Protein AF-A0A354V7G1-F1 (afdb_monomer)

Radius of gyration: 24.03 Å; Cα contacts (8 Å, |Δi|>4): 171; chains: 1; bounding box: 60×37×69 Å

Sequence (198 aa):
YFDKSVNELTVAEAAYLAALPKAPAALHPVRNRDRAIERRNYVIDRLLENGWIKQADADKARKDPLTVTSRSNAAHIFAGEYFAEEVRRDIFERYGEKKLYEGGLSVRATLDPRIQVMARKTMAAGIVNYDEAQGWRGAINKLDISGDWGVKLADVKSLSDISPWRMAVVLETSDQSARIGFQPGRELGGAISKERQT

Foldseek 3Di:
DAPDDPVPDALLRVLLVVLCVVPVPCLPCFQNVVVSLVSSLVSLVVCPVVPVDDPVSSVVSSPDGSDHDPPPPPDPLPLCPVVVVVVLVVCCVVPNDCCSPPVPDDDDDDDDSVVSVVVVVVVLVVVVVVVVVVPDPDDPDDDDPPDPVLVVLLPPDDPPVNPPDFDWAFDDDDPVDTDIWTRFDADRNRHGDPDIDD

Structure (mmCIF, N/CA/C/O backbone):
data_AF-A0A354V7G1-F1
#
_entry.id   AF-A0A354V7G1-F1
#
loop_
_atom_site.group_PDB
_atom_site.id
_atom_site.type_symbol
_atom_site.label_atom_id
_atom_site.label_alt_id
_atom_site.label_comp_id
_atom_site.label_asym_id
_atom_site.label_entity_id
_atom_site.label_seq_id
_atom_site.pdbx_PDB_ins_code
_atom_site.Cartn_x
_atom_site.Cartn_y
_atom_site.Cartn_z
_atom_site.occupancy
_atom_site.B_iso_or_equiv
_atom_site.auth_seq_id
_atom_site.auth_comp_id
_atom_site.auth_asym_id
_atom_site.auth_atom_id
_atom_site.pdbx_PDB_model_num
ATOM 1 N N . TYR A 1 1 ? -7.176 -1.533 8.460 1.00 86.19 1 TYR A N 1
ATOM 2 C CA . TYR A 1 1 ? -6.260 -0.972 9.464 1.00 86.19 1 TYR A CA 1
ATOM 3 C C . TYR A 1 1 ? -5.354 -2.046 10.038 1.00 86.19 1 TYR A C 1
ATOM 5 O O . TYR A 1 1 ? -4.174 -1.966 9.751 1.00 86.19 1 TYR A O 1
ATOM 13 N N . PHE A 1 2 ? -5.869 -3.045 10.764 1.00 90.44 2 PHE A N 1
ATOM 14 C CA . PHE A 1 2 ? -5.016 -3.988 11.515 1.00 90.44 2 PHE A CA 1
ATOM 15 C C . PHE A 1 2 ? -5.051 -5.442 11.032 1.00 90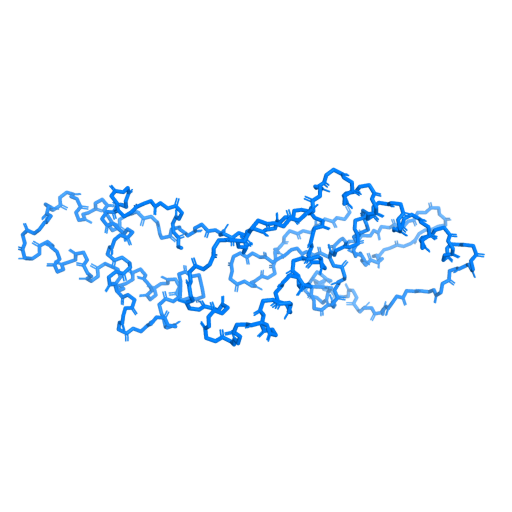.44 2 PHE A C 1
ATOM 17 O O . PHE A 1 2 ? -4.279 -6.247 11.527 1.00 90.44 2 PHE A O 1
ATOM 24 N N . ASP A 1 3 ? -5.913 -5.766 10.062 1.00 87.31 3 ASP A N 1
ATOM 25 C CA . ASP A 1 3 ? -6.093 -7.139 9.553 1.00 87.31 3 ASP A CA 1
ATOM 26 C C . ASP A 1 3 ? -6.413 -8.167 10.654 1.00 87.31 3 ASP A C 1
ATOM 28 O O . ASP A 1 3 ? -5.942 -9.296 10.654 1.00 87.31 3 ASP A O 1
ATOM 32 N N . LYS A 1 4 ? -7.216 -7.724 11.623 1.00 89.31 4 LYS A N 1
ATOM 33 C CA . LYS A 1 4 ? -7.652 -8.474 12.798 1.00 89.31 4 LYS A CA 1
ATOM 34 C C . LYS A 1 4 ? -9.165 -8.439 12.895 1.00 89.31 4 LYS A C 1
ATOM 36 O O . LYS A 1 4 ? -9.791 -7.444 12.503 1.00 89.31 4 LYS A O 1
ATOM 41 N N . SER A 1 5 ? -9.736 -9.490 13.464 1.00 89.06 5 SER A N 1
ATOM 42 C CA . SER A 1 5 ? -11.135 -9.500 13.875 1.00 89.06 5 SER A CA 1
ATOM 43 C C . SER A 1 5 ? -11.343 -8.549 15.057 1.00 89.06 5 SER A C 1
ATOM 45 O O . SER A 1 5 ? -10.412 -8.237 15.798 1.00 89.06 5 SER A O 1
ATOM 47 N N . VAL A 1 6 ? -12.573 -8.061 15.254 1.00 89.94 6 VAL A N 1
ATOM 48 C CA . VAL A 1 6 ? -12.879 -7.051 16.291 1.00 89.94 6 VAL A CA 1
ATOM 49 C C . VAL A 1 6 ? -12.490 -7.522 17.700 1.00 89.94 6 VAL A C 1
ATOM 51 O O . VAL A 1 6 ? -12.039 -6.725 18.515 1.00 89.94 6 VAL A O 1
ATOM 54 N N . ASN A 1 7 ? -12.620 -8.819 17.972 1.00 91.75 7 ASN A N 1
ATOM 55 C CA . ASN A 1 7 ? -12.263 -9.471 19.234 1.00 91.75 7 ASN A CA 1
ATOM 56 C C . ASN A 1 7 ? -10.750 -9.676 19.442 1.00 91.75 7 ASN A C 1
ATOM 58 O O . ASN A 1 7 ? -10.341 -10.044 20.538 1.00 91.75 7 ASN A O 1
ATOM 62 N N . GLU A 1 8 ? -9.927 -9.455 18.418 1.00 93.31 8 GLU A N 1
ATOM 63 C CA . GLU A 1 8 ? -8.466 -9.617 18.467 1.00 93.31 8 GLU A CA 1
ATOM 64 C C . GLU A 1 8 ? -7.736 -8.271 18.608 1.00 93.31 8 GLU A C 1
ATOM 66 O O . GLU A 1 8 ? -6.505 -8.224 18.683 1.00 93.31 8 GLU A O 1
ATOM 71 N N . LEU A 1 9 ? -8.484 -7.164 18.618 1.00 93.69 9 LEU A N 1
ATOM 72 C CA . LEU A 1 9 ? -7.928 -5.820 18.705 1.00 93.69 9 LEU A CA 1
ATOM 73 C C . LEU A 1 9 ? -7.359 -5.542 20.098 1.00 93.69 9 LEU A C 1
ATOM 75 O O . LEU A 1 9 ? -7.995 -5.810 21.119 1.00 93.69 9 LEU A O 1
ATOM 79 N N . THR A 1 10 ? -6.181 -4.920 20.144 1.00 94.88 10 THR A N 1
ATOM 80 C CA . THR A 1 10 ? -5.645 -4.369 21.394 1.00 94.88 10 THR A CA 1
ATOM 81 C C . THR A 1 10 ? -6.421 -3.118 21.814 1.00 94.88 10 THR A C 1
ATOM 83 O O . THR A 1 10 ? -7.092 -2.473 21.004 1.00 94.88 10 THR A O 1
ATOM 86 N N . VAL A 1 11 ? -6.284 -2.709 23.081 1.00 95.25 11 VAL A N 1
ATOM 87 C CA . VAL A 1 11 ? -6.858 -1.442 23.580 1.00 95.25 11 VAL A CA 1
ATOM 88 C C . VAL A 1 11 ? -6.390 -0.252 22.734 1.00 95.25 11 VAL A C 1
ATOM 90 O O . VAL A 1 11 ? -7.187 0.630 22.423 1.00 95.25 11 VAL A O 1
ATOM 93 N N . ALA A 1 12 ? -5.122 -0.237 22.311 1.00 96.06 12 ALA A N 1
ATOM 94 C CA . ALA A 1 12 ? -4.572 0.827 21.476 1.00 96.06 12 ALA A CA 1
ATOM 95 C C . ALA A 1 12 ? -5.203 0.851 20.072 1.00 96.06 12 ALA A C 1
ATOM 97 O O . ALA A 1 12 ? -5.545 1.923 19.564 1.00 96.06 12 ALA A O 1
ATOM 98 N N . GLU A 1 13 ? -5.389 -0.317 19.456 1.00 95.62 13 GLU A N 1
ATOM 99 C CA . GLU A 1 13 ? -6.013 -0.464 18.136 1.00 95.62 13 GLU A CA 1
ATOM 100 C C . GLU A 1 13 ? -7.498 -0.079 18.171 1.00 95.62 13 GLU A C 1
ATOM 102 O O . GLU A 1 13 ? -7.958 0.704 17.336 1.00 95.62 13 GLU A O 1
ATOM 107 N N . ALA A 1 14 ? -8.235 -0.561 19.175 1.00 95.50 14 ALA A N 1
ATOM 108 C CA . ALA A 1 14 ? -9.639 -0.224 19.386 1.00 95.50 14 ALA A CA 1
ATOM 109 C C . ALA A 1 14 ? -9.828 1.278 19.658 1.00 95.50 14 ALA A C 1
ATOM 111 O O . ALA A 1 14 ? -10.683 1.917 19.042 1.00 95.50 14 ALA A O 1
ATOM 112 N N . ALA A 1 15 ? -8.986 1.872 20.513 1.00 95.69 15 ALA A N 1
ATOM 113 C CA . ALA A 1 15 ? -9.011 3.305 20.804 1.00 95.69 15 ALA A CA 1
ATOM 114 C C . ALA A 1 15 ? -8.723 4.160 19.561 1.00 95.69 15 ALA A C 1
ATOM 116 O O . ALA A 1 15 ? -9.344 5.207 19.368 1.00 95.69 15 ALA A O 1
ATOM 117 N N . TYR A 1 16 ? -7.817 3.709 18.688 1.00 95.56 16 TYR A N 1
ATOM 118 C CA . TYR A 1 16 ? -7.556 4.384 17.421 1.00 95.56 16 TYR A CA 1
ATOM 119 C C . TYR A 1 16 ? -8.779 4.337 16.495 1.00 95.56 16 TYR A C 1
ATOM 121 O O . TYR A 1 16 ? -9.168 5.372 15.960 1.00 95.56 16 TYR A O 1
ATOM 129 N N . LEU A 1 17 ? -9.432 3.179 16.337 1.00 94.50 17 LEU A N 1
ATOM 130 C CA . LEU A 1 17 ? -10.649 3.079 15.518 1.00 94.50 17 LEU A CA 1
ATOM 131 C C . LEU A 1 17 ? -11.778 3.957 16.068 1.00 94.50 17 LEU A C 1
ATOM 133 O O . LEU A 1 17 ? -12.437 4.655 15.301 1.00 94.50 17 LEU A O 1
ATOM 137 N N . ALA A 1 18 ? -11.951 3.990 17.391 1.00 93.88 18 ALA A N 1
ATOM 138 C CA . ALA A 1 18 ? -12.938 4.835 18.060 1.00 93.88 18 ALA A CA 1
ATOM 139 C C . ALA A 1 18 ? -12.650 6.344 17.919 1.00 93.88 18 ALA A C 1
ATOM 141 O O . ALA A 1 18 ? -13.561 7.165 18.024 1.00 93.88 18 ALA A O 1
ATOM 142 N N . ALA A 1 19 ? -11.402 6.734 17.649 1.00 93.50 19 ALA A N 1
ATOM 143 C CA . ALA A 1 19 ? -11.033 8.122 17.391 1.00 93.50 19 ALA 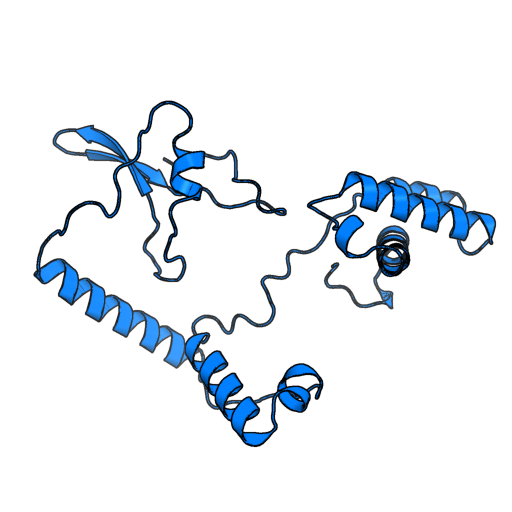A CA 1
ATOM 144 C C . ALA A 1 19 ? -11.439 8.617 15.988 1.00 93.50 19 ALA A C 1
ATOM 146 O O . ALA A 1 19 ? -11.652 9.822 15.810 1.00 93.50 19 ALA A O 1
ATOM 147 N N . LEU A 1 20 ? -11.554 7.715 15.005 1.00 92.56 20 LEU A N 1
ATOM 148 C CA . LEU A 1 20 ? -11.747 8.049 13.589 1.00 92.56 20 LEU A CA 1
ATOM 149 C C . LEU A 1 20 ? -13.043 8.797 13.249 1.00 92.56 20 LEU A C 1
ATOM 151 O O . LEU A 1 20 ? -12.944 9.720 12.440 1.00 92.56 20 LEU A O 1
ATOM 155 N N . PRO A 1 21 ? -14.225 8.491 13.829 1.00 91.75 21 PRO A N 1
ATOM 156 C CA . PRO A 1 21 ? -15.484 9.126 13.427 1.00 91.75 21 PRO A CA 1
ATOM 157 C C . PRO A 1 21 ? -15.464 10.656 13.486 1.00 91.75 21 PRO A C 1
ATOM 159 O O . PRO A 1 21 ? -16.117 11.309 12.679 1.00 91.75 21 PRO A O 1
ATOM 162 N N . LYS A 1 22 ? -14.679 11.245 14.401 1.00 85.44 22 LYS A N 1
ATOM 163 C CA . LYS A 1 22 ? -14.577 12.705 14.537 1.00 85.44 22 LYS A CA 1
ATOM 164 C C . LYS A 1 22 ? -13.886 13.364 13.338 1.00 85.44 22 LYS A C 1
ATOM 166 O O . LYS A 1 22 ? -14.239 14.482 12.983 1.00 85.44 22 LYS A O 1
ATOM 171 N N . ALA A 1 23 ? -12.859 12.727 12.773 1.00 85.31 23 ALA A N 1
ATOM 172 C CA . ALA A 1 23 ? -12.056 13.309 11.697 1.00 85.31 23 ALA A CA 1
ATOM 173 C C . ALA A 1 23 ? -11.205 12.237 10.980 1.00 85.31 23 ALA A C 1
ATOM 175 O O . ALA A 1 23 ? -9.982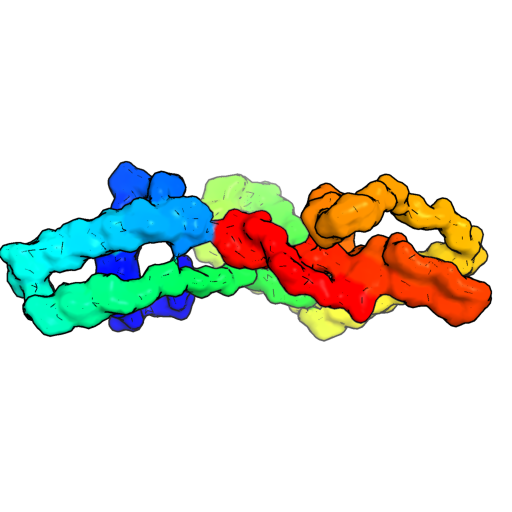 12.201 11.156 1.00 85.31 23 ALA A O 1
ATOM 176 N N . PRO A 1 24 ? -11.806 11.367 10.150 1.00 84.19 24 PRO A N 1
ATOM 177 C CA . PRO A 1 24 ? -11.112 10.195 9.611 1.00 84.19 24 PRO A CA 1
ATOM 178 C C . PRO A 1 24 ? -9.926 10.568 8.706 1.00 84.19 24 PRO A C 1
ATOM 180 O O . PRO A 1 24 ? -8.863 9.956 8.792 1.00 84.19 24 PRO A O 1
ATOM 183 N N . ALA A 1 25 ? -10.061 11.622 7.892 1.00 82.06 25 ALA A N 1
ATOM 184 C CA . ALA A 1 25 ? -8.978 12.110 7.034 1.00 82.06 25 ALA A CA 1
ATOM 185 C C . ALA A 1 25 ? -7.831 12.764 7.834 1.00 82.06 25 ALA A C 1
ATOM 187 O O . ALA A 1 25 ? -6.655 12.554 7.531 1.00 82.06 25 ALA A O 1
ATOM 188 N N . ALA A 1 26 ? -8.154 13.521 8.889 1.00 87.69 26 ALA A N 1
ATOM 189 C CA . ALA A 1 26 ? -7.156 14.208 9.713 1.00 87.69 26 ALA A CA 1
ATOM 190 C C . ALA A 1 26 ? -6.360 13.251 10.617 1.00 87.69 26 ALA A C 1
ATOM 192 O O . ALA A 1 26 ? -5.262 13.595 11.040 1.00 87.69 26 ALA A O 1
ATOM 193 N N . LEU A 1 27 ? -6.885 12.049 10.875 1.00 89.31 27 LEU A N 1
ATOM 194 C CA . LEU A 1 27 ? -6.286 11.022 11.735 1.00 89.31 27 LEU A CA 1
ATOM 195 C C . LEU A 1 27 ? -5.707 9.846 10.933 1.00 89.31 27 LEU A C 1
ATOM 197 O O . LEU A 1 27 ? -5.627 8.715 11.422 1.00 89.31 27 LEU A O 1
ATOM 201 N N . HIS A 1 28 ? -5.308 10.095 9.682 1.00 88.31 28 HIS A N 1
ATOM 202 C CA . HIS A 1 28 ? -4.685 9.077 8.844 1.00 88.31 28 HIS A CA 1
ATOM 203 C C . HIS A 1 28 ? -3.436 8.498 9.541 1.00 88.31 28 HIS A C 1
ATOM 205 O O . HIS A 1 28 ? -2.517 9.258 9.847 1.00 88.31 28 HIS A O 1
ATOM 211 N N . PRO A 1 29 ? -3.318 7.168 9.709 1.00 88.25 29 PRO A N 1
ATOM 212 C CA . PRO A 1 29 ? -2.348 6.536 10.627 1.00 88.25 29 PRO A CA 1
ATOM 213 C C . PRO A 1 29 ? -0.886 6.610 10.161 1.00 88.25 29 PRO A C 1
ATOM 215 O O . PRO A 1 29 ? 0.031 6.146 10.836 1.00 88.25 29 PRO A O 1
ATOM 218 N N . VAL A 1 30 ? -0.686 7.179 8.977 1.00 86.31 30 VAL A N 1
ATOM 219 C CA . VAL A 1 30 ? 0.591 7.239 8.278 1.00 86.31 30 VAL A CA 1
ATOM 220 C C . VAL A 1 30 ? 0.914 8.691 7.950 1.00 86.31 30 VAL A C 1
ATOM 222 O O . VAL A 1 30 ? 1.832 9.253 8.525 1.00 86.31 30 VAL A O 1
ATOM 225 N N . ARG A 1 31 ? 0.079 9.339 7.125 1.00 84.94 31 ARG A N 1
ATOM 226 C CA . ARG A 1 31 ? 0.209 10.762 6.776 1.00 84.94 31 ARG A CA 1
ATOM 227 C C . ARG A 1 31 ? 0.151 11.714 7.981 1.00 84.94 31 ARG A C 1
ATOM 229 O O . ARG A 1 31 ? 0.884 12.688 7.995 1.00 84.94 31 ARG A O 1
ATOM 236 N N . ASN A 1 32 ? -0.689 11.429 8.981 1.00 89.62 32 ASN A N 1
ATOM 237 C CA . ASN A 1 32 ? -0.913 12.281 10.158 1.00 89.62 32 ASN A CA 1
ATOM 238 C C . ASN A 1 32 ? -0.703 11.488 11.462 1.00 89.62 32 ASN A C 1
ATOM 240 O O . ASN A 1 32 ? -1.533 11.537 12.374 1.00 89.62 32 ASN A O 1
ATOM 244 N N . ARG A 1 33 ? 0.383 10.706 11.525 1.00 90.81 33 ARG A N 1
ATOM 245 C CA . ARG A 1 33 ? 0.645 9.731 12.595 1.00 90.81 33 ARG A CA 1
ATOM 246 C C . ARG A 1 33 ? 0.606 10.337 14.000 1.00 90.81 33 ARG A C 1
ATOM 248 O O . ARG A 1 33 ? -0.047 9.770 14.870 1.00 90.81 33 ARG A O 1
ATOM 255 N N . ASP A 1 34 ? 1.239 11.485 14.214 1.00 92.62 34 ASP A N 1
ATOM 256 C CA . ASP A 1 34 ? 1.323 12.086 15.553 1.00 92.62 34 ASP A CA 1
ATOM 257 C C . ASP A 1 34 ? -0.054 12.514 16.066 1.00 92.62 34 ASP A C 1
ATOM 259 O O . ASP A 1 34 ? -0.442 12.166 17.180 1.00 92.62 34 ASP A O 1
ATOM 263 N N . ARG A 1 35 ? -0.861 13.149 15.204 1.00 93.12 35 ARG A N 1
ATOM 264 C CA . ARG A 1 35 ? -2.257 13.508 15.515 1.00 93.12 35 ARG A CA 1
ATOM 265 C C . ARG A 1 35 ? -3.118 12.274 15.779 1.00 93.12 35 ARG A C 1
ATOM 267 O O . ARG A 1 35 ? -3.993 12.295 16.643 1.00 93.12 35 ARG A O 1
ATOM 274 N N . ALA A 1 36 ? -2.887 11.193 15.035 1.00 94.50 36 ALA A N 1
ATOM 275 C CA . ALA A 1 36 ? -3.557 9.917 15.254 1.00 94.50 36 ALA A CA 1
ATOM 276 C C . ALA A 1 36 ? -3.207 9.309 16.625 1.00 94.50 36 ALA A C 1
ATOM 278 O O . ALA A 1 36 ? -4.107 8.843 17.325 1.00 94.50 36 ALA A O 1
ATOM 279 N N . ILE A 1 37 ? -1.933 9.352 17.030 1.00 95.56 37 ILE A N 1
ATOM 280 C CA . ILE A 1 37 ? -1.462 8.870 18.338 1.00 95.56 37 ILE A CA 1
ATOM 281 C C . ILE A 1 37 ? -2.029 9.726 19.471 1.00 95.56 37 ILE A C 1
ATOM 283 O O . ILE A 1 37 ? -2.557 9.179 20.437 1.00 95.56 37 ILE A O 1
ATOM 287 N N . GLU A 1 38 ? -1.976 11.051 19.341 1.00 95.31 38 GLU A N 1
ATOM 288 C CA . GLU A 1 38 ? -2.544 11.986 20.314 1.00 95.31 38 GLU A CA 1
ATOM 289 C C . GLU A 1 38 ? -4.032 11.693 20.538 1.00 95.31 38 GLU A C 1
ATOM 291 O O . GLU A 1 38 ? -4.488 11.505 21.668 1.00 95.31 38 GLU A O 1
ATOM 296 N N . ARG A 1 39 ? -4.797 11.555 19.447 1.00 96.06 39 ARG A N 1
ATOM 297 C CA . ARG A 1 39 ? -6.232 11.295 19.541 1.00 96.06 39 ARG A CA 1
ATOM 298 C C . ARG A 1 39 ? -6.549 9.905 20.092 1.00 96.06 39 ARG A C 1
ATOM 300 O O . ARG A 1 39 ? -7.496 9.777 20.864 1.00 96.06 39 ARG A O 1
ATOM 307 N N . ARG A 1 40 ? -5.774 8.881 19.725 1.00 96.44 40 ARG A N 1
ATOM 308 C CA . ARG A 1 40 ? -5.875 7.539 20.316 1.00 96.44 40 ARG A CA 1
ATOM 309 C C . ARG A 1 40 ? -5.645 7.59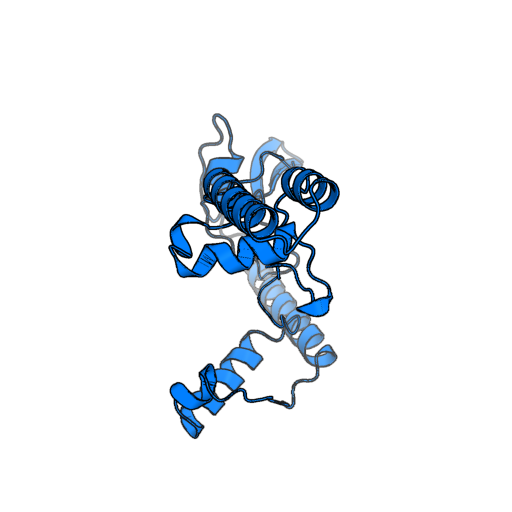9 21.825 1.00 96.44 40 ARG A C 1
ATOM 311 O O . ARG A 1 40 ? -6.428 7.027 22.575 1.00 96.44 40 ARG A O 1
ATOM 318 N N . ASN A 1 41 ? -4.606 8.306 22.269 1.00 97.06 41 ASN A N 1
ATOM 319 C CA . ASN A 1 41 ? -4.273 8.424 23.687 1.00 97.06 41 ASN A CA 1
ATOM 320 C C . ASN A 1 41 ? -5.381 9.145 24.463 1.00 97.06 41 ASN A C 1
ATOM 322 O O . ASN A 1 41 ? -5.768 8.656 25.515 1.00 97.06 41 ASN A O 1
ATOM 326 N N . TYR A 1 42 ? -5.989 10.186 23.888 1.00 96.44 42 TYR A N 1
ATOM 327 C CA . TYR A 1 42 ? -7.181 10.813 24.467 1.00 96.44 42 TYR A CA 1
ATOM 328 C C . TYR A 1 42 ? -8.337 9.816 24.672 1.00 96.44 42 TYR A C 1
ATOM 330 O O . TYR A 1 42 ? -9.031 9.861 25.682 1.00 96.44 42 TYR A O 1
ATOM 338 N N . VAL A 1 43 ? -8.576 8.900 23.727 1.00 96.69 43 VAL A N 1
ATOM 339 C CA . VAL A 1 43 ? -9.608 7.861 23.903 1.00 96.69 43 VAL A CA 1
ATOM 340 C C . VAL A 1 43 ? -9.221 6.888 25.023 1.00 96.69 43 VAL A C 1
ATOM 342 O O . VAL A 1 43 ? -10.081 6.519 25.818 1.00 96.69 43 VAL A O 1
ATOM 345 N N . ILE A 1 44 ? -7.942 6.520 25.131 1.00 97.81 44 ILE A N 1
ATOM 346 C CA . ILE A 1 44 ? -7.424 5.687 26.229 1.00 97.81 44 ILE A CA 1
ATOM 347 C C . ILE A 1 44 ? -7.634 6.380 27.586 1.00 97.81 44 ILE A C 1
ATOM 349 O O . ILE A 1 44 ? -8.099 5.728 28.519 1.00 97.81 44 ILE A O 1
ATOM 353 N N . ASP A 1 45 ? -7.373 7.689 27.685 1.00 97.50 45 ASP A N 1
ATOM 354 C CA . ASP A 1 45 ? -7.660 8.490 28.887 1.00 97.50 45 ASP A CA 1
ATOM 355 C C . ASP A 1 45 ? -9.129 8.378 29.290 1.00 97.50 45 ASP A C 1
ATOM 357 O O . ASP A 1 45 ? -9.446 8.050 30.430 1.00 97.50 45 ASP A O 1
ATOM 361 N N . ARG A 1 46 ? -10.042 8.552 28.330 1.00 97.56 46 ARG A N 1
ATOM 362 C CA . ARG A 1 46 ? -11.481 8.439 28.591 1.00 97.56 46 ARG A CA 1
ATOM 363 C C . ARG A 1 46 ? -11.900 7.029 29.000 1.00 97.56 46 ARG A C 1
ATOM 365 O O . ARG A 1 46 ? -12.812 6.896 29.810 1.00 97.56 46 ARG A O 1
ATOM 372 N N . LEU A 1 47 ? -11.283 5.980 28.460 1.00 97.00 47 LEU A N 1
ATOM 373 C CA . LEU A 1 47 ? -11.574 4.607 28.886 1.00 97.00 47 LEU A CA 1
ATOM 374 C C . LEU A 1 47 ? -11.155 4.376 30.340 1.00 97.00 47 LEU A C 1
ATOM 376 O O . LEU A 1 47 ? -11.907 3.764 31.095 1.00 97.00 47 LEU A O 1
ATOM 380 N N . LEU A 1 48 ? -9.990 4.893 30.730 1.00 97.75 48 LEU A N 1
ATOM 381 C CA . LEU A 1 48 ? -9.474 4.798 32.091 1.00 97.75 48 LEU A CA 1
ATOM 382 C C . LEU A 1 48 ? -10.331 5.600 33.082 1.00 97.75 48 LEU A C 1
ATOM 384 O O . LEU A 1 48 ? -10.759 5.051 34.092 1.00 97.75 48 LEU A O 1
ATOM 388 N N . GLU A 1 49 ? -10.630 6.867 32.776 1.00 97.12 49 GLU A N 1
ATOM 389 C CA . GLU A 1 49 ? -11.445 7.755 33.624 1.00 97.12 49 GLU A CA 1
ATOM 390 C C . GLU A 1 49 ? -12.843 7.187 33.898 1.00 97.12 49 GLU A C 1
ATOM 392 O O . GLU A 1 49 ? -13.378 7.343 34.992 1.00 97.12 49 GLU A O 1
ATOM 397 N N . ASN A 1 50 ? -13.432 6.510 32.909 1.00 96.62 50 ASN A N 1
ATOM 398 C CA . ASN A 1 50 ? -14.746 5.879 33.039 1.00 96.62 50 ASN A CA 1
ATOM 399 C C . ASN A 1 50 ? -14.678 4.439 33.591 1.00 96.62 50 ASN A C 1
ATOM 401 O O . ASN A 1 50 ? -15.709 3.776 33.669 1.00 96.62 50 ASN A O 1
ATOM 405 N N . GLY A 1 51 ? -13.492 3.937 33.952 1.00 95.94 51 GLY A N 1
ATOM 406 C CA . GLY A 1 51 ? -13.317 2.630 34.591 1.00 95.94 51 GLY A CA 1
ATOM 407 C C . GLY A 1 51 ? -13.421 1.410 33.666 1.00 95.94 51 GLY A C 1
ATOM 408 O O . GLY A 1 51 ? -13.566 0.294 34.159 1.00 95.94 51 GLY A O 1
ATOM 409 N N . TRP A 1 52 ? -13.333 1.582 32.343 1.00 96.38 52 TRP A N 1
ATOM 410 C CA . TRP A 1 52 ? -13.394 0.470 31.378 1.00 96.38 52 TRP A CA 1
ATOM 411 C C . TRP A 1 52 ? -12.092 -0.330 31.281 1.00 96.38 52 TRP A C 1
ATOM 413 O O . TRP A 1 52 ? -12.108 -1.483 30.855 1.00 96.38 52 TRP A O 1
ATOM 423 N N . ILE A 1 53 ? -10.964 0.278 31.653 1.00 96.94 53 ILE A N 1
ATOM 424 C CA . ILE A 1 53 ? -9.633 -0.342 31.656 1.00 96.94 53 ILE A CA 1
ATOM 425 C C . ILE A 1 53 ? -8.878 0.032 32.934 1.00 96.94 53 ILE A C 1
ATOM 427 O O . ILE A 1 53 ? -9.179 1.043 33.568 1.00 96.94 53 ILE A O 1
ATOM 431 N N . LYS A 1 54 ? -7.868 -0.762 33.306 1.00 97.00 54 LYS A N 1
ATOM 432 C CA . LYS A 1 54 ? -6.989 -0.456 34.445 1.00 97.00 54 LYS A CA 1
ATOM 433 C C . LYS A 1 54 ? -5.845 0.466 34.016 1.00 97.00 54 LYS A C 1
ATOM 435 O O . LYS A 1 54 ? -5.463 0.489 32.848 1.00 97.00 54 LYS A O 1
ATOM 440 N N . GLN A 1 55 ? -5.227 1.153 34.981 1.00 96.69 55 GLN A N 1
ATOM 441 C CA . GLN A 1 55 ? -4.061 2.018 34.738 1.00 96.69 55 GLN A CA 1
ATOM 442 C C . GLN A 1 55 ? -2.944 1.291 33.972 1.00 96.69 55 GLN A C 1
ATOM 444 O O . GLN A 1 55 ? -2.425 1.812 32.990 1.00 96.69 55 GLN A O 1
ATOM 449 N N . ALA A 1 56 ? -2.630 0.053 34.367 1.00 96.94 56 ALA A N 1
ATOM 450 C CA . ALA A 1 56 ? -1.598 -0.750 33.714 1.00 96.94 56 ALA A CA 1
ATOM 451 C C . ALA A 1 56 ? -1.898 -1.009 32.223 1.00 96.94 56 ALA A C 1
ATOM 453 O O . ALA A 1 56 ? -0.988 -0.972 31.393 1.00 96.94 56 ALA A O 1
ATOM 454 N N . ASP A 1 57 ? -3.169 -1.224 31.872 1.00 95.56 57 ASP A N 1
ATOM 455 C CA . ASP A 1 57 ? -3.594 -1.435 30.486 1.00 95.56 57 ASP A CA 1
ATOM 456 C C . ASP A 1 57 ? -3.519 -0.134 29.683 1.00 95.56 57 ASP A C 1
ATOM 458 O O . ASP A 1 57 ? -3.069 -0.144 28.537 1.00 95.56 57 ASP A O 1
ATOM 462 N N . ALA A 1 58 ? -3.894 0.995 30.294 1.00 97.00 58 ALA A N 1
ATOM 463 C CA . ALA A 1 58 ? -3.772 2.316 29.686 1.00 97.00 58 ALA A CA 1
ATOM 464 C C . ALA A 1 58 ? -2.305 2.663 29.384 1.00 97.00 58 ALA A C 1
ATOM 466 O O . ALA A 1 58 ? -1.979 3.084 28.272 1.00 97.00 58 ALA A O 1
ATOM 467 N N . ASP A 1 59 ? -1.401 2.430 30.336 1.00 96.69 59 ASP A N 1
ATOM 468 C CA . ASP A 1 59 ? 0.029 2.709 30.178 1.00 96.69 59 ASP A CA 1
ATOM 469 C C . ASP A 1 59 ? 0.664 1.820 29.107 1.00 96.69 59 ASP A C 1
ATOM 471 O O . ASP A 1 59 ? 1.461 2.290 28.288 1.00 96.69 59 ASP A O 1
ATOM 475 N N . LYS A 1 60 ? 0.275 0.540 29.069 1.00 96.81 60 LYS A N 1
ATOM 476 C CA . LYS A 1 60 ? 0.678 -0.389 28.011 1.00 96.81 60 LYS A CA 1
ATOM 477 C C . LYS A 1 60 ? 0.172 0.083 26.645 1.00 96.81 60 LYS A C 1
ATOM 479 O O . LYS A 1 60 ? 0.954 0.143 25.700 1.00 96.81 60 LYS A O 1
ATOM 484 N N . ALA A 1 61 ? -1.100 0.466 26.545 1.00 95.94 61 ALA A N 1
ATOM 485 C CA . ALA A 1 61 ? -1.720 0.897 25.294 1.00 95.94 61 ALA A CA 1
ATOM 486 C C . ALA A 1 61 ? -1.124 2.205 24.741 1.00 95.94 61 ALA A C 1
ATOM 488 O O . ALA A 1 61 ? -0.996 2.357 23.528 1.00 95.94 61 ALA A O 1
ATOM 489 N N . ARG A 1 62 ? -0.706 3.146 25.600 1.00 95.06 62 ARG A N 1
ATOM 490 C CA . ARG A 1 62 ? -0.016 4.374 25.154 1.00 95.06 62 ARG A CA 1
ATOM 491 C C . ARG A 1 62 ? 1.343 4.083 24.526 1.00 95.06 62 ARG A C 1
ATOM 493 O O . ARG A 1 62 ? 1.709 4.744 23.554 1.00 95.06 62 ARG A O 1
ATOM 500 N N . LYS A 1 63 ? 2.079 3.120 25.090 1.00 95.56 63 LYS A N 1
ATOM 501 C CA . LYS A 1 63 ? 3.415 2.713 24.624 1.00 95.56 63 LYS A CA 1
ATOM 502 C C . LYS A 1 63 ? 3.373 1.864 23.354 1.00 95.56 63 LYS A C 1
ATOM 504 O O . LYS A 1 63 ? 4.382 1.779 22.662 1.00 95.56 63 LYS A O 1
ATOM 509 N N . ASP A 1 64 ? 2.230 1.258 23.049 1.00 93.25 64 ASP A N 1
ATOM 510 C CA . ASP A 1 64 ? 2.036 0.467 21.836 1.00 93.25 64 ASP A CA 1
ATOM 511 C C . ASP A 1 64 ? 2.193 1.361 20.584 1.00 93.25 64 ASP A C 1
ATOM 513 O O . ASP A 1 64 ? 1.506 2.388 20.475 1.00 93.25 64 ASP A O 1
ATOM 517 N N . PRO A 1 65 ? 3.105 1.060 19.643 1.00 91.56 65 PRO A N 1
ATOM 518 C CA . PRO A 1 65 ? 3.231 1.834 18.413 1.00 91.56 65 PRO A CA 1
ATOM 519 C C . PRO A 1 65 ? 1.982 1.697 17.531 1.00 91.56 65 PRO A C 1
ATOM 521 O O . PRO A 1 65 ? 1.420 0.620 17.367 1.00 91.56 65 PRO A O 1
ATOM 524 N N . LEU A 1 66 ? 1.558 2.790 16.886 1.00 90.25 66 LEU A N 1
ATOM 525 C CA . LEU A 1 66 ? 0.443 2.752 15.931 1.00 90.25 66 LEU A CA 1
ATOM 526 C C . LEU A 1 66 ? 0.881 2.113 14.604 1.00 90.25 66 LEU A C 1
ATOM 528 O O . LEU A 1 66 ? 1.175 2.811 13.639 1.00 90.25 66 LEU A O 1
ATOM 532 N N . THR A 1 67 ? 0.977 0.795 14.529 1.00 87.00 67 THR A N 1
ATOM 533 C CA . THR A 1 67 ? 1.334 0.103 13.283 1.00 87.00 67 THR A CA 1
ATOM 534 C C . THR A 1 67 ? 0.070 -0.303 12.544 1.00 87.00 67 THR A C 1
ATOM 536 O O . THR A 1 67 ? -0.825 -0.907 13.124 1.00 87.00 67 THR A O 1
ATOM 539 N N . VAL A 1 68 ? -0.025 0.045 11.261 1.00 86.38 68 VAL A N 1
ATOM 540 C CA . VAL A 1 68 ? -1.134 -0.392 10.409 1.00 86.38 68 VAL A CA 1
ATOM 541 C C . VAL A 1 68 ? -0.638 -1.384 9.381 1.00 86.38 68 VAL A C 1
ATOM 543 O O . VAL A 1 68 ? 0.427 -1.209 8.791 1.00 86.38 68 VAL A O 1
ATOM 546 N N . THR A 1 69 ? -1.440 -2.410 9.148 1.00 80.81 69 THR A N 1
ATOM 547 C CA . THR A 1 69 ? -1.188 -3.383 8.099 1.00 80.81 69 THR A CA 1
ATOM 548 C C . THR A 1 69 ? -1.408 -2.699 6.760 1.00 80.81 69 THR A C 1
ATOM 550 O O . THR A 1 69 ? -2.491 -2.167 6.483 1.00 80.81 69 THR A O 1
ATOM 553 N N . SER A 1 70 ? -0.383 -2.740 5.910 1.00 65.19 70 SER A N 1
ATOM 554 C CA . SER A 1 70 ? -0.575 -2.525 4.484 1.00 65.19 70 SER A CA 1
ATOM 555 C C . SER A 1 70 ? -1.384 -3.707 3.972 1.00 65.19 70 SER A C 1
ATOM 557 O O . SER A 1 70 ? -0.828 -4.755 3.656 1.00 65.19 70 SER A O 1
ATOM 559 N N . ARG A 1 71 ? -2.713 -3.583 3.927 1.00 56.19 71 ARG A N 1
ATOM 560 C CA . ARG A 1 71 ? -3.447 -4.455 3.018 1.00 56.19 71 ARG A CA 1
ATOM 561 C C . ARG A 1 71 ? -3.028 -3.993 1.634 1.00 56.19 71 ARG A C 1
ATOM 563 O O . ARG A 1 71 ? -3.436 -2.912 1.213 1.00 56.19 71 ARG A O 1
ATOM 570 N N . SER A 1 72 ? -2.210 -4.793 0.943 1.00 52.69 72 SER A N 1
ATOM 571 C CA . SER A 1 72 ? -2.251 -4.775 -0.518 1.00 52.69 72 SER A CA 1
ATOM 572 C C . SER A 1 72 ? -3.732 -4.842 -0.855 1.00 52.69 72 SER A C 1
ATOM 574 O O . SER A 1 72 ? -4.413 -5.733 -0.333 1.00 52.69 72 SER A O 1
ATOM 576 N N . ASN A 1 73 ? -4.251 -3.835 -1.554 1.00 46.62 73 ASN A N 1
ATOM 577 C CA . ASN A 1 73 ? -5.680 -3.725 -1.802 1.00 46.62 73 ASN A CA 1
ATOM 578 C C . ASN A 1 73 ? -6.246 -5.100 -2.182 1.00 46.62 73 ASN A C 1
ATOM 580 O O . ASN A 1 73 ? -5.630 -5.849 -2.938 1.00 46.62 73 ASN A O 1
ATOM 584 N N . ALA A 1 74 ? -7.344 -5.424 -1.504 1.00 39.81 74 ALA A N 1
ATOM 585 C CA . ALA A 1 74 ? -8.096 -6.664 -1.542 1.00 39.81 74 ALA A CA 1
ATOM 586 C C . ALA A 1 74 ? -7.928 -7.469 -2.838 1.00 39.81 74 ALA A C 1
ATOM 588 O O . ALA A 1 74 ? -8.107 -6.933 -3.924 1.00 39.81 74 ALA A O 1
ATOM 589 N N . ALA A 1 75 ? -7.658 -8.769 -2.696 1.00 42.06 75 ALA A N 1
ATOM 590 C CA . ALA A 1 75 ? -7.752 -9.735 -3.783 1.00 42.06 75 ALA A CA 1
ATOM 591 C C . ALA A 1 75 ? -7.037 -9.290 -5.072 1.00 42.06 75 ALA A C 1
ATOM 593 O O . ALA A 1 75 ? -7.644 -9.234 -6.139 1.00 42.06 75 ALA A O 1
ATOM 594 N N . HIS A 1 76 ? -5.721 -9.065 -5.012 1.00 49.09 76 HIS A N 1
ATOM 595 C CA . HIS A 1 76 ? -4.925 -9.375 -6.195 1.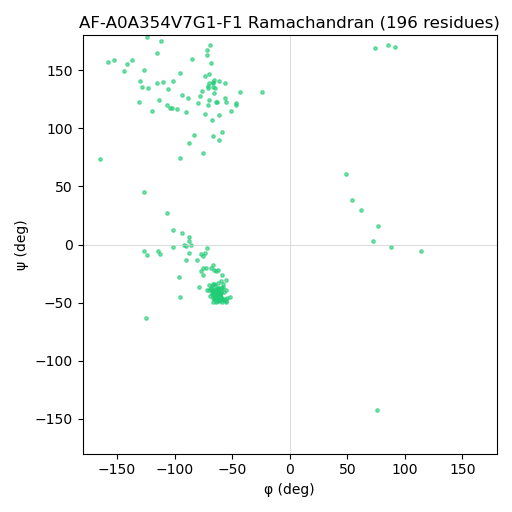00 49.09 76 HIS A CA 1
ATOM 596 C C . HIS A 1 76 ? -5.082 -10.878 -6.435 1.00 49.09 76 HIS A C 1
ATOM 598 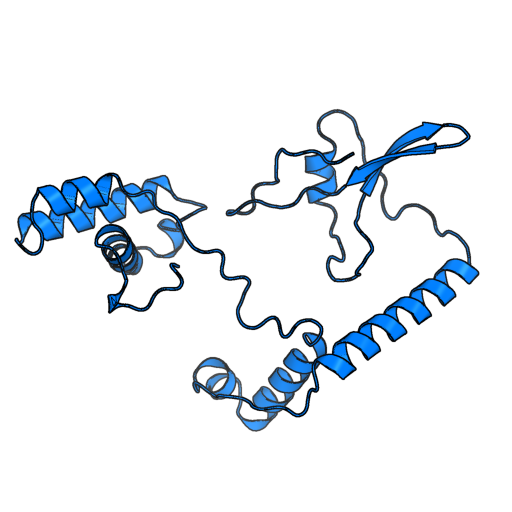O O . HIS A 1 76 ? -4.337 -11.697 -5.898 1.00 49.09 76 HIS A O 1
ATOM 604 N N . ILE A 1 77 ? -6.091 -11.254 -7.224 1.00 55.81 77 ILE A N 1
ATOM 605 C CA . ILE A 1 77 ? -6.012 -12.473 -8.011 1.00 55.81 77 ILE A CA 1
ATOM 606 C C . ILE A 1 77 ? -4.778 -12.238 -8.869 1.00 55.81 77 ILE A C 1
ATOM 608 O O . ILE A 1 77 ? -4.834 -11.491 -9.842 1.00 55.81 77 ILE A O 1
ATOM 612 N N . PHE A 1 78 ? -3.641 -12.762 -8.423 1.00 59.44 78 PHE A N 1
ATOM 613 C CA . PHE A 1 78 ? -2.372 -12.629 -9.114 1.00 59.44 78 PHE A CA 1
ATOM 614 C C . PHE A 1 78 ? -2.591 -12.939 -10.603 1.00 59.44 78 PHE A C 1
ATOM 616 O O . PHE A 1 78 ? -3.099 -14.007 -10.943 1.00 59.44 78 PHE A O 1
ATOM 623 N N . ALA A 1 79 ? -2.269 -11.971 -11.465 1.00 62.25 79 ALA A N 1
ATOM 624 C CA . ALA A 1 79 ? -2.453 -12.000 -12.919 1.00 62.25 79 ALA A CA 1
ATOM 625 C C . ALA A 1 79 ? -3.889 -11.876 -13.479 1.00 62.25 79 ALA A C 1
ATOM 627 O O . ALA A 1 79 ? -4.058 -11.936 -14.698 1.00 62.25 79 ALA A O 1
ATOM 628 N N . GLY A 1 80 ? -4.912 -11.685 -12.646 1.00 75.75 80 GLY A N 1
ATOM 629 C CA . GLY A 1 80 ? -6.323 -11.646 -13.041 1.00 75.75 80 GLY A CA 1
ATOM 630 C C . GLY A 1 80 ? -6.944 -10.253 -13.150 1.00 75.75 80 GLY A C 1
ATOM 631 O O . GLY A 1 80 ? -8.164 -10.171 -13.232 1.00 75.75 80 GLY A O 1
ATOM 632 N N . GLU A 1 81 ? -6.164 -9.168 -13.131 1.00 82.38 81 GLU A N 1
ATOM 633 C CA . GLU A 1 81 ? -6.696 -7.801 -13.002 1.00 82.38 81 GLU A CA 1
ATOM 634 C C . GLU A 1 81 ? -7.666 -7.425 -14.134 1.00 82.38 81 GLU A C 1
ATOM 636 O O . GLU A 1 81 ? -8.756 -6.922 -13.871 1.00 82.38 81 GLU A O 1
ATOM 641 N N . TYR A 1 82 ? -7.312 -7.736 -15.385 1.00 86.94 82 TYR A N 1
ATOM 642 C CA . TYR A 1 82 ? -8.185 -7.498 -16.541 1.00 86.94 82 TYR A CA 1
ATOM 643 C C . TYR A 1 82 ? -9.477 -8.312 -16.468 1.00 86.94 82 TYR A C 1
ATOM 645 O O . TYR A 1 82 ? -10.556 -7.796 -16.734 1.00 86.94 82 TYR A O 1
ATOM 653 N N . PHE A 1 83 ? -9.378 -9.579 -16.065 1.00 90.00 83 PHE A N 1
ATOM 654 C CA . PHE A 1 83 ? -10.546 -10.440 -15.922 1.00 90.00 83 PHE A CA 1
ATOM 655 C C . PHE A 1 83 ? -11.461 -9.953 -14.789 1.00 90.00 83 PHE A C 1
ATOM 657 O O . PHE A 1 83 ? -12.677 -9.938 -14.940 1.00 90.00 83 PHE A O 1
ATOM 664 N N . ALA A 1 84 ? -10.887 -9.521 -13.663 1.00 89.25 84 ALA A N 1
ATOM 665 C CA . ALA A 1 84 ? -11.639 -8.957 -12.548 1.00 89.25 84 ALA A CA 1
ATOM 666 C C . ALA A 1 84 ? -12.362 -7.659 -12.945 1.00 89.25 84 ALA A C 1
ATOM 668 O O . ALA A 1 84 ? -13.504 -7.456 -12.537 1.00 89.25 84 ALA A O 1
ATOM 669 N N . GLU A 1 85 ? -11.735 -6.812 -13.766 1.00 91.12 85 GLU A N 1
ATOM 670 C CA . GLU A 1 85 ? -12.376 -5.612 -14.313 1.00 91.12 85 GLU A CA 1
ATOM 671 C C . GLU A 1 85 ? -13.532 -5.957 -15.262 1.00 91.12 85 GLU A C 1
ATOM 673 O O . GLU A 1 85 ? -14.593 -5.344 -15.169 1.00 91.12 85 GLU A O 1
ATOM 678 N N . GLU A 1 86 ? -13.388 -6.975 -16.113 1.00 93.44 86 GLU A N 1
ATOM 679 C CA . GLU A 1 86 ? -14.492 -7.444 -16.963 1.00 93.44 86 GLU A CA 1
ATOM 680 C C . GLU A 1 86 ? -15.648 -8.031 -16.140 1.00 93.44 86 GLU A C 1
ATOM 682 O O . GLU A 1 86 ? -16.810 -7.715 -16.385 1.00 93.44 86 GLU A O 1
ATOM 687 N N . VAL A 1 87 ? -15.355 -8.790 -15.080 1.00 93.19 87 VAL A N 1
ATOM 688 C CA . VAL A 1 87 ? -16.381 -9.244 -14.125 1.00 93.19 87 VAL A CA 1
ATOM 689 C C . VAL A 1 87 ? -17.068 -8.056 -13.444 1.00 93.19 87 VAL A C 1
ATOM 691 O O . VAL A 1 87 ? -18.288 -8.055 -13.281 1.00 93.19 87 VAL A O 1
ATOM 694 N N . ARG A 1 88 ? -16.314 -7.018 -13.059 1.00 93.25 88 ARG A N 1
ATOM 695 C CA . ARG A 1 88 ? -16.872 -5.797 -12.461 1.00 93.25 88 ARG A CA 1
ATOM 696 C C . ARG A 1 88 ? -17.820 -5.087 -13.435 1.00 93.25 88 ARG A C 1
ATOM 698 O O . ARG A 1 88 ? -18.884 -4.640 -13.005 1.00 93.25 88 ARG A O 1
ATOM 705 N N . ARG A 1 89 ? -17.454 -4.990 -14.720 1.00 95.00 89 ARG A N 1
ATOM 706 C CA . ARG A 1 89 ? -18.287 -4.408 -15.789 1.00 95.00 89 ARG A CA 1
ATOM 707 C C . ARG A 1 89 ? -19.570 -5.207 -16.004 1.00 95.00 89 ARG A C 1
ATOM 709 O O . ARG A 1 89 ? -20.643 -4.619 -15.953 1.00 95.00 89 ARG A O 1
ATOM 716 N N . ASP A 1 90 ? -19.478 -6.529 -16.119 1.00 94.75 90 ASP A N 1
ATOM 717 C CA . ASP A 1 90 ? -20.647 -7.404 -16.292 1.00 94.75 90 ASP A CA 1
ATOM 718 C C . ASP A 1 90 ? -21.633 -7.291 -15.111 1.00 94.75 90 ASP A C 1
ATOM 720 O O . ASP A 1 90 ? -22.844 -7.169 -15.294 1.00 94.75 90 ASP A O 1
ATOM 724 N N . ILE A 1 91 ? -21.131 -7.240 -13.872 1.00 94.69 91 ILE A N 1
ATOM 725 C CA . ILE A 1 91 ? -21.978 -7.044 -12.683 1.00 94.69 91 ILE A CA 1
ATOM 726 C C . ILE A 1 91 ? -22.590 -5.641 -12.662 1.00 94.69 91 ILE A C 1
ATOM 728 O O . ILE A 1 91 ? -23.763 -5.498 -12.307 1.00 94.69 91 ILE A O 1
ATOM 732 N N . PHE A 1 92 ? -21.824 -4.613 -13.036 1.00 95.00 92 PHE A N 1
ATOM 733 C CA . PHE A 1 92 ? -22.333 -3.247 -13.152 1.00 95.00 92 PHE A CA 1
ATOM 734 C C . PHE A 1 92 ? -23.498 -3.175 -14.143 1.00 95.00 92 PHE A C 1
ATOM 736 O O . PHE A 1 92 ? -24.542 -2.620 -13.812 1.00 95.00 92 PHE A O 1
ATOM 743 N N . GLU A 1 93 ? -23.349 -3.776 -15.322 1.00 96.38 93 GLU A N 1
ATOM 744 C CA . GLU A 1 93 ? -24.385 -3.790 -16.357 1.00 96.38 93 GLU A CA 1
ATOM 745 C C . GLU A 1 93 ? -25.648 -4.531 -15.901 1.00 96.38 93 GLU A C 1
ATOM 747 O O . GLU A 1 93 ? -26.763 -4.076 -16.150 1.00 96.38 93 GLU A O 1
ATOM 752 N N . ARG A 1 94 ? -25.496 -5.645 -15.177 1.00 94.56 94 ARG A N 1
ATOM 753 C CA . ARG A 1 94 ? -26.630 -6.469 -14.724 1.00 94.56 94 ARG A CA 1
ATOM 754 C C . ARG A 1 94 ? -27.360 -5.913 -13.508 1.00 94.56 94 ARG A C 1
ATOM 756 O O . ARG A 1 94 ? -28.569 -6.105 -13.375 1.00 94.56 94 ARG A O 1
ATOM 763 N N . TYR A 1 95 ? -26.632 -5.305 -12.576 1.00 93.94 95 TYR A N 1
ATOM 764 C CA . TYR A 1 95 ? -27.150 -5.002 -11.238 1.00 93.94 95 TYR A CA 1
ATOM 765 C C . TYR A 1 95 ? -27.063 -3.523 -10.857 1.00 93.94 95 TYR A C 1
ATOM 767 O O . TYR A 1 95 ? -27.653 -3.124 -9.848 1.00 93.94 95 TYR A O 1
ATOM 775 N N . GLY A 1 96 ? -26.380 -2.713 -11.663 1.00 93.75 96 GLY A N 1
ATOM 776 C CA . GLY A 1 96 ? -26.135 -1.304 -11.401 1.00 93.75 96 GLY A CA 1
ATOM 777 C C . GLY A 1 96 ? -25.092 -1.065 -10.308 1.00 93.75 96 GLY A C 1
ATOM 778 O O . GLY A 1 96 ? -24.694 -1.956 -9.553 1.00 93.75 96 GLY A O 1
ATOM 779 N N . GLU A 1 97 ? -24.678 0.195 -10.201 1.00 92.69 97 GLU A N 1
ATOM 780 C CA . GLU A 1 97 ? -23.612 0.647 -9.302 1.00 92.69 97 GLU A CA 1
ATOM 781 C C . GLU A 1 97 ? -23.862 0.286 -7.834 1.00 92.69 97 GLU A C 1
ATOM 783 O O . GLU A 1 97 ? -22.991 -0.258 -7.154 1.00 92.69 97 GLU A O 1
ATOM 788 N N . LYS A 1 98 ? -25.083 0.541 -7.353 1.00 92.62 98 LYS A N 1
ATOM 789 C CA . LYS A 1 98 ? -25.423 0.351 -5.942 1.00 92.62 98 LYS A CA 1
ATOM 790 C C . LYS A 1 98 ? -25.268 -1.106 -5.510 1.00 92.62 98 LYS A C 1
ATOM 792 O O . LYS A 1 98 ? -24.667 -1.382 -4.480 1.00 92.62 98 LYS A O 1
ATOM 797 N N . LYS A 1 99 ? -25.777 -2.062 -6.295 1.00 91.19 99 LYS A N 1
ATOM 798 C CA . LYS A 1 99 ? -25.631 -3.487 -5.958 1.00 91.19 99 LYS A CA 1
ATOM 799 C C . LYS A 1 99 ? -24.194 -3.972 -6.113 1.00 91.19 99 LYS A C 1
ATOM 801 O O . LYS A 1 99 ? -23.775 -4.805 -5.317 1.00 91.19 99 LYS A O 1
ATOM 806 N N . LEU A 1 100 ? -23.452 -3.453 -7.092 1.00 90.00 100 LEU A N 1
ATOM 807 C CA . LEU A 1 100 ? -22.042 -3.791 -7.272 1.00 90.00 100 LEU A CA 1
ATOM 808 C C . LEU A 1 100 ? -21.214 -3.434 -6.026 1.00 90.00 100 LEU A C 1
ATOM 810 O O . LEU A 1 100 ? -20.456 -4.273 -5.546 1.00 90.00 100 LEU A O 1
ATOM 814 N N . TYR A 1 101 ? -21.361 -2.214 -5.501 1.00 87.94 101 TYR A N 1
ATOM 815 C CA . TYR A 1 101 ? -20.487 -1.716 -4.431 1.00 87.94 101 TYR A CA 1
ATOM 816 C C . TYR A 1 101 ? -21.052 -1.880 -3.017 1.00 87.94 101 TYR A C 1
ATOM 818 O O . TYR A 1 101 ? -20.284 -2.041 -2.072 1.00 87.94 101 TYR A O 1
ATOM 826 N N . GLU A 1 102 ? -22.375 -1.884 -2.853 1.00 91.19 102 GLU A N 1
ATOM 827 C CA . GLU A 1 102 ? -23.034 -1.939 -1.537 1.00 91.19 102 GLU A CA 1
ATOM 828 C C . GLU A 1 102 ? -23.797 -3.250 -1.306 1.00 91.19 102 GLU A C 1
ATOM 830 O O . GLU A 1 102 ? -24.268 -3.511 -0.202 1.00 91.19 102 GLU A O 1
ATOM 835 N N . GLY A 1 103 ? -23.932 -4.096 -2.332 1.00 88.12 103 GLY A N 1
ATOM 836 C CA . GLY A 1 103 ? -24.743 -5.313 -2.267 1.00 88.12 103 GLY A CA 1
ATOM 837 C C . GLY A 1 103 ? -24.102 -6.481 -1.516 1.00 88.12 103 GLY A C 1
ATOM 838 O O . GLY A 1 103 ? -24.770 -7.492 -1.317 1.00 88.12 103 GLY A O 1
ATOM 839 N N . GLY A 1 104 ? -22.825 -6.380 -1.126 1.00 89.56 104 GLY A N 1
ATOM 840 C CA . GLY A 1 104 ? -22.116 -7.452 -0.414 1.00 89.56 104 GLY A CA 1
ATOM 841 C C . GLY A 1 104 ? -21.992 -8.752 -1.219 1.00 89.56 104 GLY A C 1
ATOM 842 O O . GLY A 1 104 ? -21.983 -9.838 -0.641 1.00 89.56 104 GLY A O 1
ATOM 843 N N . LEU A 1 105 ? -21.947 -8.655 -2.552 1.00 88.31 105 LEU A N 1
ATOM 844 C CA . LEU A 1 105 ? -21.938 -9.811 -3.447 1.00 88.31 105 LEU A CA 1
ATOM 845 C C . LEU A 1 105 ? -20.647 -10.629 -3.295 1.00 88.31 105 LEU A C 1
ATOM 847 O O . LEU A 1 105 ? -19.544 -10.084 -3.293 1.00 88.31 105 LEU A O 1
ATOM 851 N N . SER A 1 106 ? -20.785 -11.955 -3.243 1.00 89.81 106 SER A N 1
ATOM 852 C CA . SER A 1 106 ? -19.668 -12.889 -3.402 1.00 89.81 106 SER A CA 1
ATOM 853 C C . SER A 1 106 ? -19.709 -13.470 -4.811 1.00 89.81 106 SER A C 1
ATOM 855 O O . SER A 1 106 ? -20.682 -14.121 -5.192 1.00 89.81 106 SER A O 1
ATOM 857 N N . VAL A 1 107 ? -18.666 -13.207 -5.598 1.00 88.38 107 VAL A N 1
ATOM 858 C CA . VAL A 1 107 ? -18.624 -13.558 -7.020 1.00 88.38 107 VAL A CA 1
ATOM 859 C C . VAL A 1 107 ? -17.685 -14.736 -7.229 1.00 88.38 107 VAL A C 1
ATOM 861 O O . VAL A 1 107 ? -16.490 -14.650 -6.951 1.00 88.38 107 VAL A O 1
ATOM 864 N N . ARG A 1 108 ? -18.221 -15.836 -7.761 1.00 90.25 108 ARG A N 1
ATOM 865 C CA . ARG A 1 108 ? -17.429 -16.963 -8.257 1.00 90.25 108 ARG A CA 1
ATOM 866 C C . ARG A 1 108 ? -17.418 -16.914 -9.778 1.00 90.25 108 ARG A C 1
ATOM 868 O O . ARG A 1 108 ? -18.468 -17.032 -10.399 1.00 90.25 108 ARG A O 1
ATOM 875 N N . ALA A 1 109 ? -16.235 -16.748 -10.355 1.00 89.56 109 ALA A N 1
ATOM 876 C CA . ALA A 1 109 ? -16.046 -16.650 -11.796 1.00 89.56 109 ALA A CA 1
ATOM 877 C C . ALA A 1 109 ? -15.299 -17.869 -12.361 1.00 89.56 109 ALA A C 1
ATOM 879 O O . ALA A 1 109 ? -14.853 -18.741 -11.617 1.00 89.56 109 ALA A O 1
ATOM 880 N N . THR A 1 110 ? -15.175 -17.922 -13.685 1.00 92.25 110 THR A N 1
ATOM 881 C CA . THR A 1 110 ? -14.613 -19.055 -14.440 1.00 92.25 110 THR A CA 1
ATOM 882 C C . THR A 1 110 ? -13.088 -19.035 -14.581 1.00 92.25 110 THR A C 1
ATOM 884 O O . THR A 1 110 ? -12.525 -19.933 -15.201 1.00 92.25 110 THR A O 1
ATOM 887 N N . LEU A 1 111 ? -12.408 -18.024 -14.035 1.00 89.62 111 LEU A N 1
ATOM 888 C CA . LEU A 1 111 ? -10.961 -17.867 -14.166 1.00 89.62 111 LEU A CA 1
ATOM 889 C C . LEU A 1 111 ? -10.202 -19.017 -13.486 1.00 89.62 111 LEU A C 1
ATOM 891 O O . LEU A 1 111 ? -10.316 -19.192 -12.273 1.00 89.62 111 LEU A O 1
ATOM 895 N N . ASP A 1 112 ? -9.366 -19.739 -14.240 1.00 90.38 112 ASP A N 1
ATOM 896 C CA . ASP A 1 112 ? -8.324 -20.607 -13.672 1.00 90.38 112 ASP A CA 1
ATOM 897 C C . ASP A 1 112 ? -7.031 -19.783 -13.501 1.00 90.38 112 ASP A C 1
ATOM 899 O O . ASP A 1 112 ? -6.421 -19.385 -14.503 1.00 90.38 112 ASP A O 1
ATOM 903 N N . PRO A 1 113 ? -6.566 -19.535 -12.260 1.00 85.56 113 PRO A N 1
ATOM 904 C CA . PRO A 1 113 ? -5.369 -18.732 -12.013 1.00 85.56 113 PRO A CA 1
ATOM 905 C C . PRO A 1 113 ? -4.101 -19.297 -12.664 1.00 85.56 113 PRO A C 1
ATOM 907 O O . PRO A 1 113 ? -3.227 -18.537 -13.074 1.00 85.56 113 PRO A O 1
ATOM 910 N N . ARG A 1 114 ? -3.983 -20.623 -12.797 1.00 88.12 114 ARG A N 1
ATOM 911 C CA . ARG A 1 114 ? -2.796 -21.259 -13.388 1.00 88.12 114 ARG A CA 1
ATOM 912 C C . ARG A 1 114 ? -2.724 -20.966 -14.879 1.00 88.12 114 ARG A C 1
ATOM 914 O O . ARG A 1 114 ? -1.664 -20.599 -15.382 1.00 88.12 114 ARG A O 1
ATOM 921 N N . ILE A 1 115 ? -3.858 -21.088 -15.573 1.00 91.25 115 ILE A N 1
ATOM 922 C CA . ILE A 1 115 ? -3.954 -20.765 -17.001 1.00 91.25 115 ILE A CA 1
ATOM 923 C C . ILE A 1 115 ? -3.710 -19.272 -17.214 1.00 91.25 115 ILE A C 1
ATOM 925 O O . ILE A 1 115 ? -2.946 -18.908 -18.104 1.00 91.25 115 ILE A O 1
ATOM 929 N N . GLN A 1 116 ? -4.274 -18.414 -16.362 1.00 89.38 116 GLN A N 1
ATOM 930 C CA . GLN A 1 116 ? -4.105 -16.966 -16.464 1.00 89.38 116 GLN A CA 1
ATOM 931 C C . GLN A 1 116 ? -2.638 -16.528 -16.343 1.00 89.38 116 GLN A C 1
ATOM 933 O O . GLN A 1 116 ? -2.166 -15.700 -17.124 1.00 89.38 116 GLN A O 1
ATOM 938 N N . VAL A 1 117 ? -1.888 -17.113 -15.403 1.00 86.62 117 VAL A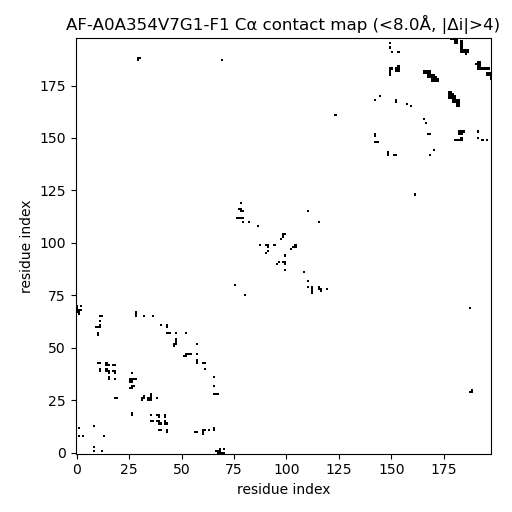 N 1
ATOM 939 C CA . VAL A 1 117 ? -0.450 -16.841 -15.251 1.00 86.62 117 VAL A CA 1
ATOM 940 C C . VAL A 1 117 ? 0.328 -17.262 -16.499 1.00 86.62 117 VAL A C 1
ATOM 942 O O . VAL A 1 117 ? 1.180 -16.505 -16.972 1.00 86.62 117 VAL A O 1
ATOM 945 N N . MET A 1 118 ? 0.022 -18.433 -17.069 1.00 89.88 118 MET A N 1
ATOM 946 C CA . MET A 1 118 ? 0.649 -18.890 -18.314 1.00 89.88 118 MET A CA 1
ATOM 947 C C . MET A 1 118 ? 0.305 -17.975 -19.492 1.00 89.88 118 MET A C 1
ATOM 949 O O . MET A 1 118 ? 1.207 -17.570 -20.221 1.00 89.88 118 MET A O 1
ATOM 953 N N . ALA A 1 119 ? -0.964 -17.594 -19.646 1.00 90.38 119 ALA A N 1
ATOM 954 C CA . ALA A 1 119 ? -1.418 -16.698 -20.706 1.00 90.38 119 ALA A CA 1
ATOM 955 C C . ALA A 1 119 ? -0.703 -15.341 -20.641 1.00 90.38 119 ALA A C 1
ATOM 957 O O . ALA A 1 119 ? -0.156 -14.887 -21.646 1.00 90.38 119 ALA A O 1
ATOM 958 N N . ARG A 1 120 ? -0.616 -14.736 -19.447 1.00 86.06 120 ARG A N 1
ATOM 959 C CA . ARG A 1 120 ? 0.106 -13.472 -19.233 1.00 86.06 120 ARG A CA 1
ATOM 960 C C . ARG A 1 120 ? 1.583 -13.598 -19.589 1.00 86.06 120 ARG A C 1
ATOM 962 O O . ARG A 1 120 ? 2.113 -12.739 -20.289 1.00 86.06 120 ARG A O 1
ATOM 969 N N . LYS A 1 121 ? 2.243 -14.670 -19.138 1.00 86.94 121 LYS A N 1
ATOM 970 C CA . LYS A 1 121 ? 3.658 -14.920 -19.438 1.00 86.94 121 LYS A CA 1
ATOM 971 C C . LYS A 1 121 ? 3.896 -15.064 -20.943 1.00 86.94 121 LYS A C 1
ATOM 973 O O . LYS A 1 121 ? 4.807 -14.433 -21.470 1.00 86.94 121 LYS A O 1
ATOM 978 N N . THR A 1 122 ? 3.083 -15.865 -21.628 1.00 92.00 122 THR A N 1
ATOM 979 C CA . THR A 1 122 ? 3.221 -16.105 -23.071 1.00 92.00 122 THR A CA 1
ATOM 980 C C . THR A 1 122 ? 2.946 -14.841 -23.881 1.00 92.00 122 THR A C 1
ATOM 982 O O . THR A 1 122 ? 3.709 -14.531 -24.792 1.00 92.00 122 THR A O 1
ATOM 985 N N . MET A 1 123 ? 1.909 -14.075 -23.529 1.00 90.38 123 MET A N 1
ATOM 986 C CA . MET A 1 123 ? 1.602 -12.808 -24.194 1.00 90.38 123 MET A CA 1
ATOM 987 C C . MET A 1 123 ? 2.736 -11.791 -24.021 1.00 90.38 123 MET A C 1
ATOM 989 O O . MET A 1 123 ? 3.186 -11.209 -25.005 1.00 90.38 123 MET A O 1
ATOM 993 N N . ALA A 1 124 ? 3.237 -11.618 -22.793 1.00 88.44 124 ALA A N 1
ATOM 994 C CA . ALA A 1 124 ? 4.354 -10.719 -22.519 1.00 88.44 124 ALA A CA 1
ATOM 995 C C . ALA A 1 124 ? 5.611 -11.126 -23.303 1.00 88.44 124 ALA A C 1
ATOM 997 O O . ALA A 1 124 ? 6.221 -10.282 -23.952 1.00 88.44 124 ALA A O 1
ATOM 998 N N . ALA A 1 125 ? 5.954 -12.418 -23.309 1.00 90.44 125 ALA A N 1
ATOM 999 C CA . ALA A 1 125 ? 7.092 -12.928 -24.072 1.00 90.44 125 ALA A CA 1
ATOM 1000 C C . ALA A 1 125 ? 6.938 -12.682 -25.582 1.00 90.44 125 ALA A C 1
ATOM 1002 O O . ALA A 1 125 ? 7.887 -12.253 -26.229 1.00 90.44 125 ALA A O 1
ATOM 1003 N N . GLY A 1 126 ? 5.744 -12.898 -26.144 1.00 93.25 126 GLY A N 1
ATOM 1004 C CA . GLY A 1 126 ? 5.479 -12.640 -27.561 1.00 93.25 126 GLY A CA 1
ATOM 1005 C C . GLY A 1 126 ? 5.661 -11.170 -27.946 1.00 93.25 126 GLY A C 1
ATOM 1006 O O . GLY A 1 126 ? 6.281 -10.878 -28.966 1.00 93.25 126 GLY A O 1
ATOM 1007 N N . ILE A 1 127 ? 5.171 -10.246 -27.112 1.00 91.56 127 ILE A N 1
ATOM 1008 C CA . ILE A 1 127 ? 5.316 -8.800 -27.342 1.00 91.56 127 ILE A CA 1
ATOM 1009 C C . ILE A 1 127 ? 6.782 -8.369 -27.220 1.00 91.56 127 ILE A C 1
ATOM 1011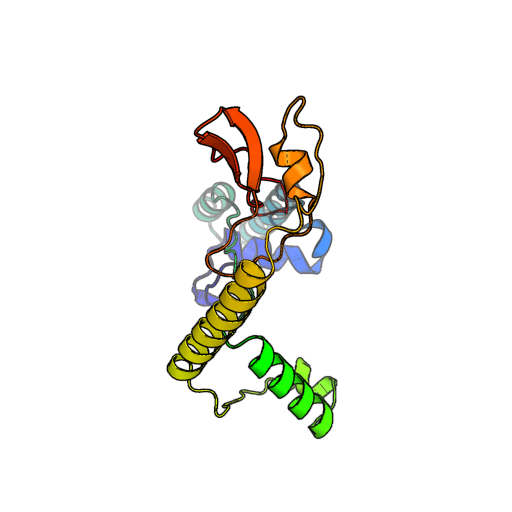 O O . ILE A 1 127 ? 7.250 -7.605 -28.058 1.00 91.56 127 ILE A O 1
ATOM 1015 N N . VAL A 1 128 ? 7.513 -8.877 -26.222 1.00 90.50 128 VAL A N 1
ATOM 1016 C CA . VAL A 1 128 ? 8.948 -8.586 -26.047 1.00 90.50 128 VAL A CA 1
ATOM 1017 C C . VAL A 1 128 ? 9.751 -9.077 -27.249 1.00 90.50 128 VAL A C 1
ATOM 1019 O O . VAL A 1 128 ? 10.494 -8.298 -27.834 1.00 90.50 128 VAL A O 1
ATOM 1022 N N . ASN A 1 129 ? 9.543 -10.325 -27.678 1.00 92.88 129 ASN A N 1
ATOM 1023 C CA . ASN A 1 129 ? 10.243 -10.888 -28.834 1.00 92.88 129 ASN A CA 1
ATOM 1024 C C . ASN A 1 129 ? 9.982 -10.081 -30.114 1.00 92.88 129 ASN A C 1
ATOM 1026 O O . ASN A 1 129 ? 10.887 -9.878 -30.921 1.00 92.88 129 ASN A O 1
ATOM 1030 N N . TYR A 1 130 ? 8.739 -9.628 -30.310 1.00 94.44 130 TYR A N 1
ATOM 1031 C CA . TYR A 1 130 ? 8.392 -8.767 -31.436 1.00 94.44 130 TYR A CA 1
ATOM 1032 C C . TYR A 1 130 ? 9.111 -7.414 -31.356 1.00 94.44 130 TYR A C 1
ATOM 1034 O O . TYR A 1 130 ? 9.655 -6.965 -32.361 1.00 94.44 130 TYR A O 1
ATOM 1042 N N . ASP A 1 131 ? 9.137 -6.781 -30.180 1.00 91.88 131 ASP A N 1
ATOM 1043 C CA . ASP A 1 131 ? 9.773 -5.475 -29.979 1.00 91.88 131 ASP A CA 1
ATOM 1044 C C . ASP A 1 131 ? 11.290 -5.527 -30.196 1.00 91.88 131 ASP A C 1
ATOM 1046 O O . ASP A 1 131 ? 11.841 -4.709 -30.930 1.00 91.88 131 ASP A O 1
ATOM 1050 N N . GLU A 1 132 ? 11.963 -6.530 -29.627 1.00 91.62 132 GLU A N 1
ATOM 1051 C CA . GLU A 1 132 ? 13.413 -6.708 -29.759 1.00 91.62 132 GLU A CA 1
ATOM 1052 C C . GLU A 1 132 ? 13.836 -6.942 -31.216 1.00 91.62 132 GLU A C 1
ATOM 1054 O O . GLU A 1 132 ? 14.886 -6.458 -31.643 1.00 91.62 132 GLU A O 1
ATOM 1059 N N . ALA A 1 133 ? 12.992 -7.603 -32.015 1.00 96.12 133 ALA A N 1
ATOM 1060 C CA . ALA A 1 133 ? 13.235 -7.811 -33.441 1.00 96.12 133 ALA A CA 1
ATOM 1061 C C . ALA A 1 133 ? 13.162 -6.517 -34.276 1.00 96.12 133 ALA A C 1
ATOM 1063 O O . ALA A 1 133 ? 13.705 -6.477 -35.380 1.00 96.12 133 ALA A O 1
ATOM 1064 N N . GLN A 1 134 ? 12.508 -5.462 -33.777 1.00 95.75 134 GLN A N 1
ATOM 1065 C CA . GLN A 1 134 ? 12.430 -4.157 -34.450 1.00 95.75 134 GLN A CA 1
ATOM 1066 C C . GLN A 1 134 ? 13.608 -3.230 -34.099 1.00 95.75 134 GLN A C 1
ATOM 1068 O O . GLN A 1 134 ? 13.761 -2.170 -34.708 1.00 95.75 134 GLN A O 1
ATOM 1073 N N . GLY A 1 135 ? 14.457 -3.626 -33.147 1.00 93.94 135 GLY A N 1
ATOM 1074 C CA . GLY A 1 135 ? 15.594 -2.837 -32.685 1.00 93.94 135 GLY A CA 1
ATOM 1075 C C . GLY A 1 135 ? 15.252 -1.824 -31.586 1.00 93.94 135 GLY A C 1
ATOM 1076 O O . GLY A 1 135 ? 14.103 -1.586 -31.217 1.00 93.94 135 GLY A O 1
ATOM 1077 N N . TRP A 1 136 ? 16.299 -1.221 -31.020 1.00 93.19 136 TRP A N 1
ATOM 1078 C CA . TRP A 1 136 ? 16.186 -0.342 -29.857 1.00 93.19 136 TRP A CA 1
ATOM 1079 C C . TRP A 1 136 ? 15.671 1.058 -30.215 1.00 93.19 136 TRP A C 1
ATOM 1081 O O . TRP A 1 136 ? 16.247 1.756 -31.048 1.00 93.19 136 TRP A O 1
ATOM 1091 N N . ARG A 1 137 ? 14.623 1.508 -29.513 1.00 93.69 137 ARG A N 1
ATOM 1092 C CA . ARG A 1 137 ? 13.953 2.806 -29.739 1.00 93.69 137 ARG A CA 1
ATOM 1093 C C . ARG A 1 137 ? 14.535 3.972 -28.931 1.00 93.69 137 ARG A C 1
ATOM 1095 O O . ARG A 1 137 ? 14.075 5.102 -29.074 1.00 93.69 137 ARG A O 1
ATOM 1102 N N . GLY A 1 138 ? 15.545 3.726 -28.098 1.00 92.00 138 GLY A N 1
ATOM 1103 C CA . GLY A 1 138 ? 16.098 4.732 -27.192 1.00 92.00 138 GLY A CA 1
ATOM 1104 C C . GLY A 1 138 ? 15.439 4.743 -25.810 1.00 92.00 138 GLY A C 1
ATOM 1105 O O . GLY A 1 138 ? 14.427 4.090 -25.560 1.00 92.00 138 GLY A O 1
ATOM 1106 N N . ALA A 1 139 ? 16.046 5.491 -24.886 1.00 91.56 139 ALA A N 1
ATOM 1107 C CA . ALA A 1 139 ? 15.532 5.638 -23.528 1.00 91.56 139 ALA A CA 1
ATOM 1108 C C . ALA A 1 139 ? 14.188 6.387 -23.514 1.00 91.56 139 ALA A C 1
ATOM 1110 O O . ALA A 1 139 ? 14.025 7.398 -24.194 1.00 91.56 139 ALA A O 1
ATOM 1111 N N . ILE A 1 140 ? 13.259 5.933 -22.669 1.00 89.62 140 ILE A N 1
ATOM 1112 C CA . ILE A 1 140 ? 11.916 6.522 -22.519 1.00 89.62 140 ILE A CA 1
ATOM 1113 C C . ILE A 1 140 ? 11.927 7.962 -21.979 1.00 89.62 140 ILE A C 1
ATOM 1115 O O . ILE A 1 140 ? 10.951 8.688 -22.143 1.00 89.62 140 ILE A O 1
ATOM 1119 N N . ASN A 1 141 ? 12.996 8.359 -21.283 1.00 89.94 141 ASN A N 1
ATOM 1120 C CA . ASN A 1 141 ? 13.149 9.678 -20.680 1.00 89.94 141 ASN A CA 1
ATOM 1121 C C . ASN A 1 141 ? 14.641 9.994 -20.461 1.00 89.94 141 ASN A C 1
ATOM 1123 O O . ASN A 1 141 ? 15.459 9.080 -20.338 1.00 89.94 141 ASN A O 1
ATOM 1127 N N . LYS A 1 142 ? 14.989 11.282 -20.379 1.00 91.19 142 LYS A N 1
ATOM 1128 C CA . LYS A 1 142 ? 16.313 11.772 -19.973 1.00 91.19 142 LYS A CA 1
ATOM 1129 C C . LYS A 1 142 ? 16.177 12.504 -18.644 1.00 91.19 142 LYS A C 1
ATOM 1131 O O . LYS A 1 142 ? 15.387 13.435 -18.527 1.00 91.19 142 LYS A O 1
ATOM 1136 N N . LEU A 1 143 ? 16.950 12.080 -17.652 1.00 90.25 143 LEU A N 1
ATOM 1137 C CA . LEU A 1 143 ? 16.917 12.631 -16.301 1.00 90.25 143 LEU A CA 1
ATOM 1138 C C . LEU A 1 143 ? 18.253 13.292 -15.987 1.00 90.25 143 LEU A C 1
ATOM 1140 O O . LEU A 1 143 ? 19.311 12.751 -16.300 1.00 90.25 143 LEU A O 1
ATOM 1144 N N . ASP A 1 144 ? 18.196 14.442 -15.327 1.00 89.38 144 ASP A N 1
ATOM 1145 C CA . ASP A 1 144 ? 19.373 15.025 -14.700 1.00 89.38 144 ASP A CA 1
ATOM 1146 C C . ASP A 1 144 ? 19.711 14.221 -13.438 1.00 89.38 144 ASP A C 1
ATOM 1148 O O . ASP A 1 144 ? 18.961 14.237 -12.459 1.00 89.38 144 ASP A O 1
ATOM 1152 N N . ILE A 1 145 ? 20.839 13.520 -13.466 1.00 90.56 145 ILE A N 1
ATOM 1153 C CA . ILE A 1 145 ? 21.309 12.670 -12.368 1.00 90.56 145 ILE A CA 1
ATOM 1154 C C . ILE A 1 145 ? 22.147 13.431 -11.332 1.00 90.56 145 ILE A C 1
ATOM 1156 O O . ILE A 1 145 ? 22.688 12.809 -10.421 1.00 90.56 145 ILE A O 1
ATOM 1160 N N . SER A 1 146 ? 22.257 14.762 -11.433 1.00 88.12 146 SER A N 1
ATOM 1161 C CA . SER A 1 146 ? 22.889 15.565 -10.387 1.00 88.12 146 SER A CA 1
ATOM 1162 C C . SER A 1 146 ? 22.071 15.511 -9.087 1.00 88.12 146 SER A C 1
ATOM 1164 O O . SER A 1 146 ? 20.843 15.686 -9.076 1.00 88.12 146 SER A O 1
ATOM 1166 N N . GLY A 1 147 ? 22.762 15.234 -7.978 1.00 87.75 147 GLY A N 1
ATOM 1167 C CA . GLY A 1 147 ? 22.143 15.018 -6.671 1.00 87.75 147 GLY A CA 1
ATOM 1168 C C . GLY A 1 147 ? 21.479 13.643 -6.540 1.00 87.75 147 GLY A C 1
ATOM 1169 O O . GLY A 1 147 ? 21.999 12.633 -7.010 1.00 87.75 147 GLY A O 1
ATOM 1170 N N . ASP A 1 148 ? 20.336 13.587 -5.855 1.00 90.81 148 ASP A N 1
ATOM 1171 C CA . ASP A 1 148 ? 19.609 12.334 -5.635 1.00 90.81 148 ASP A CA 1
ATOM 1172 C C . ASP A 1 148 ? 18.717 11.980 -6.838 1.00 90.81 148 ASP A C 1
ATOM 1174 O O . ASP A 1 148 ? 17.562 12.405 -6.945 1.00 90.81 148 ASP A O 1
ATOM 1178 N N . TRP A 1 149 ? 19.259 11.160 -7.742 1.00 93.50 149 TRP A N 1
ATOM 1179 C CA . TRP A 1 149 ? 18.553 10.642 -8.917 1.00 93.50 149 TRP A CA 1
ATOM 1180 C C . TRP A 1 149 ? 17.293 9.839 -8.564 1.00 93.50 149 TRP A C 1
ATOM 1182 O O . TRP A 1 149 ? 16.364 9.779 -9.371 1.00 93.50 149 TRP A O 1
ATOM 1192 N N . GLY A 1 150 ? 17.228 9.240 -7.369 1.00 92.56 150 GLY A N 1
ATOM 1193 C CA . GLY A 1 150 ? 16.117 8.381 -6.963 1.00 92.56 150 GLY A CA 1
ATOM 1194 C C . GLY A 1 150 ? 14.812 9.151 -6.798 1.00 92.56 150 GLY A C 1
ATOM 1195 O O . GLY A 1 150 ? 13.760 8.638 -7.170 1.00 92.56 150 GLY A O 1
ATOM 1196 N N . VAL A 1 151 ? 14.877 10.399 -6.321 1.00 91.50 151 VAL A N 1
ATOM 1197 C CA . VAL A 1 151 ? 13.693 11.266 -6.183 1.00 91.50 151 VAL A CA 1
ATOM 1198 C C . VAL A 1 151 ? 13.097 11.573 -7.554 1.00 91.50 151 VAL A C 1
ATOM 1200 O O . VAL A 1 151 ? 11.911 11.351 -7.772 1.00 91.50 151 VAL A O 1
ATOM 1203 N N . LYS A 1 152 ? 13.938 11.999 -8.504 1.00 91.50 152 LYS A N 1
ATOM 1204 C CA . LYS A 1 152 ? 13.506 12.324 -9.871 1.00 91.50 152 LYS A CA 1
ATOM 1205 C C . LYS A 1 152 ? 12.989 11.082 -10.605 1.00 91.50 152 LYS A C 1
ATOM 1207 O O . LYS A 1 152 ? 11.975 11.147 -11.294 1.00 91.50 152 LYS A O 1
ATOM 1212 N N . LEU A 1 153 ? 13.654 9.936 -10.435 1.00 92.31 153 LEU A N 1
ATOM 1213 C CA . LEU A 1 153 ? 13.225 8.678 -11.045 1.00 92.31 153 LEU A CA 1
ATOM 1214 C C . LEU A 1 153 ? 11.896 8.173 -10.460 1.00 92.31 153 LEU A C 1
ATOM 1216 O O . LEU A 1 153 ? 11.098 7.602 -11.195 1.00 92.31 153 LEU A O 1
ATOM 1220 N N . ALA A 1 154 ? 11.619 8.395 -9.172 1.00 90.19 154 ALA A N 1
ATOM 1221 C CA . ALA A 1 154 ? 10.369 7.981 -8.523 1.00 90.19 154 ALA A CA 1
ATOM 1222 C C . ALA A 1 154 ? 9.113 8.718 -9.022 1.00 90.19 154 ALA A C 1
ATOM 1224 O O . ALA A 1 154 ? 7.994 8.249 -8.785 1.00 90.19 154 ALA A O 1
ATOM 1225 N N . ASP A 1 155 ? 9.291 9.859 -9.689 1.00 88.25 155 ASP A N 1
ATOM 1226 C CA . ASP A 1 155 ? 8.205 10.625 -10.306 1.00 88.25 155 ASP A CA 1
ATOM 1227 C C . ASP A 1 155 ? 7.943 10.201 -11.759 1.00 88.25 155 ASP A C 1
ATOM 1229 O O . ASP A 1 155 ? 6.893 10.513 -12.325 1.00 88.25 155 ASP A O 1
ATOM 1233 N N . VAL A 1 156 ? 8.853 9.430 -12.366 1.00 89.12 156 VAL A N 1
ATOM 1234 C CA . VAL A 1 156 ? 8.611 8.831 -13.680 1.00 89.12 156 VAL A CA 1
ATOM 1235 C C . VAL A 1 156 ? 7.572 7.725 -13.535 1.00 89.12 156 VAL A C 1
ATOM 1237 O O . VAL A 1 156 ? 7.774 6.738 -12.828 1.00 89.12 156 VAL A O 1
ATOM 1240 N N . LYS A 1 157 ? 6.445 7.869 -14.232 1.00 84.69 157 LYS A N 1
ATOM 1241 C CA . LYS A 1 157 ? 5.396 6.848 -14.241 1.00 84.69 157 LYS A CA 1
ATOM 1242 C C . LYS A 1 157 ? 5.954 5.544 -14.817 1.00 84.69 157 LYS A C 1
ATOM 1244 O O . LYS A 1 157 ? 6.239 5.467 -16.011 1.00 84.69 157 LYS A O 1
ATOM 1249 N N . SER A 1 158 ? 6.086 4.525 -13.974 1.00 78.94 158 SER A N 1
ATOM 1250 C CA . SER A 1 158 ? 6.476 3.184 -14.395 1.00 78.94 158 SER A CA 1
ATOM 1251 C C . SER A 1 158 ? 5.263 2.293 -14.620 1.00 78.94 158 SER A C 1
ATOM 1253 O O . SER A 1 158 ? 4.225 2.427 -13.969 1.00 78.94 158 SER A O 1
ATOM 1255 N N . LEU A 1 159 ? 5.406 1.384 -15.580 1.00 77.81 159 LEU A N 1
ATOM 1256 C CA . LEU A 1 159 ? 4.475 0.287 -15.802 1.00 77.81 159 LEU A CA 1
ATOM 1257 C C . LEU A 1 159 ? 4.936 -0.871 -14.911 1.00 77.81 159 LEU A C 1
ATOM 1259 O O . LEU A 1 159 ? 5.793 -1.668 -15.286 1.00 77.81 159 LEU A O 1
ATOM 1263 N N . SER A 1 160 ? 4.457 -0.880 -13.668 1.00 68.06 160 SER A N 1
ATOM 1264 C CA . SER A 1 160 ? 4.873 -1.829 -12.625 1.00 68.06 160 SER A CA 1
ATOM 1265 C C . SER A 1 160 ? 4.324 -3.246 -12.822 1.00 68.06 160 SER A C 1
ATOM 1267 O O . SER A 1 160 ? 4.703 -4.168 -12.102 1.00 68.06 160 SER A O 1
ATOM 1269 N N . ASP A 1 161 ? 3.438 -3.431 -13.795 1.00 68.50 161 ASP A N 1
ATOM 1270 C CA . ASP A 1 161 ? 2.770 -4.680 -14.136 1.00 68.50 161 ASP A CA 1
ATOM 1271 C C . ASP A 1 161 ? 3.520 -5.503 -15.202 1.00 68.50 161 ASP A C 1
ATOM 1273 O O . ASP A 1 161 ? 3.110 -6.622 -15.529 1.00 68.50 161 ASP A O 1
ATOM 1277 N N . ILE A 1 162 ? 4.656 -5.012 -15.701 1.00 72.50 162 ILE A N 1
ATOM 1278 C CA . ILE A 1 162 ? 5.463 -5.687 -16.723 1.00 72.50 162 ILE A CA 1
ATOM 1279 C C . ILE A 1 162 ? 6.586 -6.504 -16.068 1.00 72.50 162 ILE A C 1
ATOM 1281 O O . ILE A 1 162 ? 7.756 -6.141 -16.103 1.00 72.50 162 ILE A O 1
ATOM 1285 N N . SER A 1 163 ? 6.253 -7.646 -15.465 1.00 70.44 163 SER A N 1
ATOM 1286 C CA . SER A 1 163 ? 7.276 -8.596 -14.995 1.00 70.44 163 SER A CA 1
ATOM 1287 C C . SER A 1 163 ? 8.040 -9.213 -16.184 1.00 70.44 163 SER A C 1
ATOM 1289 O O . SER A 1 163 ? 7.395 -9.558 -17.178 1.00 70.44 163 SER A O 1
ATOM 1291 N N . PRO A 1 164 ? 9.377 -9.397 -16.120 1.00 77.69 164 PRO A N 1
ATOM 1292 C CA . PRO A 1 164 ? 10.295 -9.118 -15.003 1.00 77.69 164 PRO A CA 1
ATOM 1293 C C . PRO A 1 164 ? 10.962 -7.726 -15.050 1.00 77.69 164 PRO A C 1
ATOM 1295 O O . PRO A 1 164 ? 11.898 -7.468 -14.293 1.00 77.69 164 PRO A O 1
ATOM 1298 N N . TRP A 1 165 ? 10.530 -6.839 -15.943 1.00 85.88 165 TRP A N 1
ATOM 1299 C CA . TRP A 1 165 ? 11.195 -5.569 -16.210 1.00 85.88 165 TRP A CA 1
ATOM 1300 C C . TRP A 1 165 ? 11.037 -4.586 -15.049 1.00 85.88 165 TRP A C 1
ATOM 1302 O O . TRP A 1 165 ? 9.953 -4.389 -14.501 1.00 85.88 165 TRP A O 1
ATOM 1312 N N . ARG A 1 166 ? 12.140 -3.934 -14.679 1.00 88.50 166 ARG A N 1
ATOM 1313 C CA . ARG A 1 166 ? 12.163 -2.869 -13.672 1.00 88.50 166 ARG A CA 1
ATOM 1314 C C . ARG A 1 166 ? 12.743 -1.613 -14.289 1.00 88.50 166 ARG A C 1
ATOM 1316 O O . ARG A 1 166 ? 13.773 -1.663 -14.955 1.00 88.50 166 ARG A O 1
ATOM 1323 N N . MET A 1 167 ? 12.091 -0.484 -14.035 1.00 91.00 167 MET A N 1
ATOM 1324 C CA . MET A 1 167 ? 12.594 0.808 -14.477 1.00 91.00 167 MET A CA 1
ATOM 1325 C C . MET A 1 167 ? 13.914 1.131 -13.776 1.00 91.00 167 MET A C 1
ATOM 1327 O O . MET A 1 167 ? 14.028 0.988 -12.555 1.00 91.00 167 MET A O 1
ATOM 1331 N N . ALA A 1 168 ? 14.884 1.595 -14.556 1.00 93.25 168 ALA A N 1
ATOM 1332 C CA . ALA A 1 168 ? 16.174 2.032 -14.062 1.00 93.25 168 ALA A CA 1
ATOM 1333 C C . ALA A 1 168 ? 16.659 3.277 -14.812 1.00 93.25 168 ALA A C 1
ATOM 1335 O O . ALA A 1 168 ? 16.264 3.526 -15.952 1.00 93.25 168 ALA A O 1
ATOM 1336 N N . VAL A 1 169 ? 17.522 4.049 -14.159 1.00 94.88 169 VAL A N 1
ATOM 1337 C CA . VAL A 1 169 ? 18.287 5.140 -14.766 1.00 94.88 169 VAL A CA 1
ATOM 1338 C C . VAL A 1 169 ? 19.711 4.666 -15.029 1.00 94.88 169 VAL A C 1
ATOM 1340 O O . VAL A 1 169 ? 20.284 3.953 -14.210 1.00 94.88 169 VAL A O 1
ATOM 1343 N N . VAL A 1 170 ? 20.289 5.052 -16.163 1.00 95.31 170 VAL A N 1
ATOM 1344 C CA . VAL A 1 170 ? 21.715 4.832 -16.436 1.00 95.31 170 VAL A CA 1
ATOM 1345 C C . VAL A 1 170 ? 22.508 5.917 -15.711 1.00 95.31 170 VAL A C 1
ATOM 1347 O O . VAL A 1 170 ? 22.266 7.101 -15.932 1.00 95.31 170 VAL A O 1
ATOM 1350 N N . LEU A 1 171 ? 23.416 5.512 -14.824 1.00 94.19 171 LEU A N 1
ATOM 1351 C CA . LEU A 1 171 ? 24.235 6.413 -14.010 1.00 94.19 171 LEU A CA 1
ATOM 1352 C C . LEU A 1 171 ? 25.596 6.659 -14.657 1.00 94.19 171 LEU A C 1
ATOM 1354 O O . LEU A 1 171 ? 26.045 7.796 -14.743 1.00 94.19 171 LEU A O 1
ATOM 1358 N N . GLU A 1 172 ? 26.234 5.590 -15.129 1.00 93.75 172 GLU A N 1
ATOM 1359 C CA . GLU A 1 172 ? 27.547 5.616 -15.774 1.00 93.75 172 GLU A CA 1
ATOM 1360 C C . GLU A 1 172 ? 27.583 4.578 -16.891 1.00 93.75 172 GLU A C 1
ATOM 1362 O O . GLU A 1 172 ? 26.940 3.530 -16.803 1.00 93.75 172 GLU A O 1
ATOM 1367 N N . THR A 1 173 ? 28.367 4.855 -17.926 1.00 94.81 173 THR A N 1
ATOM 1368 C CA . THR A 1 173 ? 28.587 3.946 -19.052 1.00 94.81 173 THR A CA 1
ATOM 1369 C C . THR A 1 173 ? 30.077 3.792 -19.318 1.00 94.81 173 THR A C 1
ATOM 1371 O O . THR A 1 173 ? 30.820 4.770 -19.272 1.00 94.81 173 THR A O 1
ATOM 1374 N N . SER A 1 174 ? 30.490 2.576 -19.648 1.00 94.06 174 SER A N 1
ATOM 1375 C CA . SER A 1 174 ? 31.790 2.239 -20.225 1.00 94.06 174 SER A CA 1
ATOM 1376 C C . SER A 1 174 ? 31.582 1.494 -21.546 1.00 94.06 174 SER A C 1
ATOM 1378 O O . SER A 1 174 ? 30.448 1.190 -21.920 1.00 94.06 174 SER A O 1
ATOM 1380 N N . ASP A 1 175 ? 32.674 1.143 -22.222 1.00 92.69 175 ASP A N 1
ATOM 1381 C CA . ASP A 1 175 ? 32.625 0.397 -23.484 1.00 92.69 175 ASP A CA 1
ATOM 1382 C C . ASP A 1 175 ? 32.001 -1.005 -23.341 1.00 92.69 175 ASP A C 1
ATOM 1384 O O . ASP A 1 175 ? 31.532 -1.573 -24.326 1.00 92.69 175 ASP A O 1
ATOM 1388 N N . GLN A 1 176 ? 31.989 -1.580 -22.130 1.00 94.12 176 GLN A N 1
ATOM 1389 C CA . GLN A 1 176 ? 31.518 -2.953 -21.886 1.00 94.12 176 GLN A CA 1
ATOM 1390 C C . GLN A 1 176 ? 30.442 -3.075 -20.802 1.00 94.12 176 GLN A C 1
ATOM 1392 O O . GLN A 1 176 ? 29.922 -4.167 -20.574 1.00 94.12 176 GLN A O 1
ATOM 1397 N N . SER A 1 177 ? 30.105 -1.993 -20.104 1.00 94.56 177 SER A N 1
ATOM 1398 C CA . SER A 1 177 ? 29.159 -2.050 -18.990 1.00 94.56 177 SER A CA 1
ATOM 139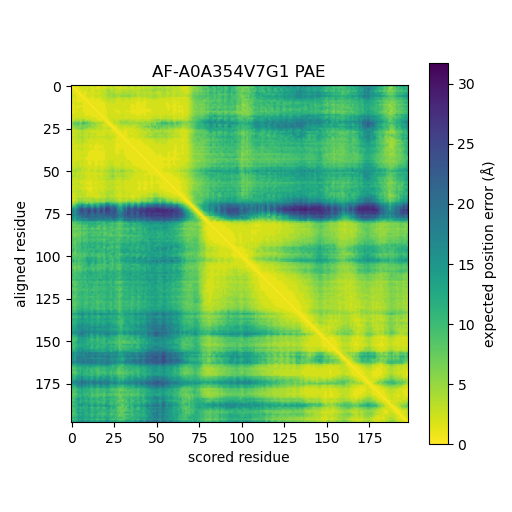9 C C . SER A 1 177 ? 28.430 -0.732 -18.779 1.00 94.56 177 SER A C 1
ATOM 1401 O O . SER A 1 177 ? 28.902 0.338 -19.159 1.00 94.56 177 SER A O 1
ATOM 1403 N N . ALA A 1 178 ? 27.278 -0.809 -18.121 1.00 94.62 178 ALA A N 1
ATOM 1404 C CA . ALA A 1 178 ? 26.576 0.352 -17.606 1.00 94.62 178 ALA A CA 1
ATOM 1405 C C . ALA A 1 178 ? 26.245 0.124 -16.132 1.00 94.62 178 ALA A C 1
ATOM 1407 O O . ALA A 1 178 ? 25.773 -0.952 -15.757 1.00 94.62 178 ALA A O 1
ATOM 1408 N N . ARG A 1 179 ? 26.468 1.145 -15.305 1.00 95.25 179 ARG A N 1
ATOM 1409 C CA . ARG A 1 179 ? 25.960 1.183 -13.935 1.00 95.25 179 ARG A CA 1
ATOM 1410 C C . ARG A 1 179 ? 24.573 1.797 -13.974 1.00 95.25 179 ARG A C 1
ATOM 1412 O O . ARG A 1 179 ? 24.399 2.895 -14.507 1.00 95.25 179 ARG A O 1
ATOM 1419 N N . ILE A 1 180 ? 23.593 1.097 -13.423 1.00 95.69 180 ILE A N 1
ATOM 1420 C CA . ILE A 1 180 ? 22.199 1.539 -13.415 1.00 95.69 180 ILE A CA 1
ATOM 1421 C C . ILE A 1 180 ? 21.732 1.797 -11.986 1.00 95.69 180 ILE A C 1
ATOM 1423 O O . ILE A 1 180 ? 22.397 1.418 -11.036 1.00 95.69 180 ILE A O 1
ATOM 1427 N N . GLY A 1 181 ? 20.610 2.486 -11.823 1.00 94.62 181 GLY A N 1
ATOM 1428 C CA . GLY A 1 181 ? 19.934 2.665 -10.543 1.00 94.62 181 GLY A CA 1
ATOM 1429 C C . GLY A 1 181 ? 18.456 2.351 -10.697 1.00 94.62 181 GLY A C 1
ATOM 1430 O O . GLY A 1 181 ? 17.791 2.950 -11.540 1.00 94.62 181 GLY A O 1
ATOM 1431 N N . PHE A 1 182 ? 17.923 1.410 -9.920 1.00 94.00 182 PHE A N 1
ATOM 1432 C CA . PHE A 1 182 ? 16.511 1.038 -10.008 1.00 94.00 182 PHE A CA 1
ATOM 1433 C C . PHE A 1 182 ? 15.611 2.104 -9.391 1.00 94.00 182 PHE A C 1
ATOM 1435 O O . PHE A 1 182 ? 15.948 2.711 -8.372 1.00 94.00 182 PHE A O 1
ATOM 1442 N N . GLN A 1 183 ? 14.426 2.285 -9.977 1.00 92.38 183 GLN A N 1
ATOM 1443 C CA . GLN A 1 183 ? 13.405 3.163 -9.420 1.00 92.38 183 GLN A CA 1
ATOM 1444 C C . GLN A 1 183 ? 13.083 2.750 -7.972 1.00 92.38 183 GLN A C 1
ATOM 1446 O O . GLN A 1 183 ? 12.714 1.590 -7.741 1.00 92.38 183 GLN A O 1
ATOM 1451 N N . PRO A 1 184 ? 13.224 3.665 -6.994 1.00 91.94 184 PRO A N 1
ATOM 1452 C CA . PRO A 1 184 ? 12.955 3.344 -5.602 1.00 91.94 184 PRO A CA 1
ATOM 1453 C C . PRO A 1 184 ? 11.454 3.146 -5.373 1.00 91.94 184 PRO A C 1
ATOM 1455 O O . PRO A 1 184 ? 10.610 3.799 -5.992 1.00 91.94 184 PRO A O 1
ATOM 1458 N N . GLY A 1 185 ? 11.124 2.243 -4.451 1.00 87.31 185 GLY A N 1
ATOM 1459 C CA . GLY A 1 185 ? 9.752 2.058 -3.989 1.00 87.31 185 GLY A CA 1
ATOM 1460 C C . GLY A 1 185 ? 9.258 3.247 -3.160 1.00 87.31 185 GLY A C 1
ATOM 1461 O O . GLY A 1 185 ? 10.024 4.138 -2.785 1.00 87.31 185 GLY A O 1
ATOM 1462 N N . ARG A 1 186 ? 7.965 3.245 -2.832 1.00 84.94 186 ARG A N 1
ATOM 1463 C CA . ARG A 1 186 ? 7.377 4.195 -1.881 1.00 84.94 186 ARG A CA 1
ATOM 1464 C C . ARG A 1 186 ? 7.076 3.488 -0.565 1.00 84.94 186 ARG A C 1
ATOM 1466 O O . ARG A 1 186 ? 6.519 2.393 -0.556 1.00 84.94 186 ARG A O 1
ATOM 1473 N N . GLU A 1 187 ? 7.453 4.123 0.532 1.00 83.38 187 GLU A N 1
ATOM 1474 C CA . GLU A 1 187 ? 7.142 3.679 1.883 1.00 83.38 187 GLU A CA 1
ATOM 1475 C C . GLU A 1 187 ? 5.654 3.882 2.194 1.00 83.38 187 GLU A C 1
ATOM 1477 O O . GLU A 1 187 ? 4.919 4.597 1.495 1.00 83.38 187 GLU A O 1
ATOM 1482 N N . LEU A 1 188 ? 5.208 3.273 3.296 1.00 68.81 188 LEU A N 1
ATOM 1483 C CA . LEU A 1 188 ? 3.910 3.568 3.887 1.00 68.81 188 LEU A CA 1
ATOM 1484 C C . LEU A 1 188 ? 3.783 5.087 4.061 1.00 68.81 188 LEU A C 1
ATOM 1486 O O . LEU A 1 188 ? 4.491 5.694 4.856 1.00 68.81 188 LEU A O 1
ATOM 1490 N N . GLY A 1 189 ? 2.845 5.696 3.330 1.00 67.56 189 GLY A N 1
ATOM 1491 C CA . GLY A 1 189 ? 2.587 7.141 3.385 1.00 67.56 189 GLY A CA 1
ATOM 1492 C C . GLY A 1 189 ? 2.908 7.886 2.100 1.00 67.56 189 GLY A C 1
ATOM 1493 O O . GLY A 1 189 ? 2.578 9.064 2.002 1.00 67.56 189 GLY A O 1
ATOM 1494 N N . GLY A 1 190 ? 3.487 7.199 1.112 1.00 75.38 190 GLY A N 1
ATOM 1495 C CA . GLY A 1 190 ? 3.788 7.758 -0.206 1.00 75.38 190 GLY A CA 1
ATOM 1496 C C . GLY A 1 190 ? 5.152 8.441 -0.298 1.00 75.38 190 GLY A C 1
ATOM 1497 O O . GLY A 1 190 ? 5.525 8.871 -1.393 1.00 75.38 190 GLY A O 1
ATOM 1498 N N . ALA A 1 191 ? 5.897 8.506 0.813 1.00 82.81 191 ALA A N 1
ATOM 1499 C CA . ALA A 1 191 ? 7.286 8.946 0.830 1.00 82.81 191 ALA A CA 1
ATOM 1500 C C . ALA A 1 191 ? 8.148 8.006 -0.021 1.00 82.81 191 ALA A C 1
ATOM 1502 O O . ALA A 1 191 ? 7.933 6.796 -0.037 1.00 82.81 191 ALA A O 1
ATOM 1503 N N . ILE A 1 192 ? 9.105 8.563 -0.755 1.00 86.75 192 ILE A N 1
ATOM 1504 C CA . ILE A 1 192 ? 10.021 7.785 -1.592 1.00 86.75 192 ILE A CA 1
ATOM 1505 C C . ILE A 1 192 ? 11.056 7.131 -0.674 1.00 86.75 192 ILE A C 1
ATOM 1507 O O . ILE A 1 192 ? 11.625 7.811 0.181 1.00 86.75 192 ILE A O 1
ATOM 1511 N N . SER A 1 193 ? 11.300 5.830 -0.856 1.00 88.44 193 SER A N 1
ATOM 1512 C CA . SER A 1 193 ? 12.332 5.113 -0.105 1.00 88.44 193 SER A CA 1
ATOM 1513 C C . SER A 1 193 ? 13.683 5.800 -0.286 1.00 88.44 193 SER A C 1
ATOM 1515 O O . SER A 1 193 ? 14.035 6.231 -1.388 1.00 88.44 193 SER A O 1
ATOM 1517 N N . LYS A 1 194 ? 14.454 5.905 0.797 1.00 87.00 194 LYS A N 1
ATOM 1518 C CA . LYS A 1 194 ? 15.817 6.457 0.767 1.00 87.00 194 LYS A CA 1
ATOM 1519 C C . LYS A 1 194 ? 16.864 5.448 0.295 1.00 87.00 194 LYS A C 1
ATOM 1521 O O . LYS A 1 194 ? 17.978 5.846 -0.027 1.00 87.00 194 LYS A O 1
ATOM 1526 N N . GLU A 1 195 ? 16.516 4.167 0.223 1.00 89.50 195 GLU A N 1
ATOM 1527 C CA . GLU A 1 195 ? 17.426 3.130 -0.256 1.00 89.50 195 GLU A CA 1
ATOM 1528 C C . GLU A 1 195 ? 17.655 3.270 -1.766 1.00 89.50 195 GLU A C 1
ATOM 1530 O O . GLU A 1 195 ? 16.742 3.580 -2.539 1.00 89.50 195 GLU A O 1
ATOM 1535 N N . ARG A 1 196 ? 18.902 3.081 -2.199 1.00 92.12 196 ARG A N 1
ATOM 1536 C CA . ARG A 1 196 ? 19.303 3.160 -3.606 1.00 92.12 196 ARG A CA 1
ATOM 1537 C C . ARG A 1 196 ? 19.880 1.815 -4.009 1.00 92.12 196 ARG A C 1
ATOM 1539 O O . ARG A 1 196 ? 20.905 1.402 -3.482 1.00 92.12 196 ARG A O 1
ATOM 1546 N N . GLN A 1 197 ? 19.203 1.142 -4.932 1.00 92.81 197 GLN A N 1
ATOM 1547 C CA . GLN A 1 197 ? 19.684 -0.101 -5.520 1.00 92.81 197 GLN A CA 1
ATOM 1548 C C . GLN A 1 197 ? 20.352 0.232 -6.856 1.00 92.81 197 GLN A C 1
ATOM 1550 O O . GLN A 1 197 ? 19.671 0.734 -7.753 1.00 92.81 197 GLN A O 1
ATOM 1555 N N . THR A 1 198 ? 21.654 -0.028 -6.971 1.00 90.31 198 THR A N 1
ATOM 1556 C CA . THR A 1 198 ? 22.461 0.224 -8.178 1.00 90.31 198 THR A CA 1
ATOM 1557 C C . THR A 1 198 ? 23.206 -1.014 -8.625 1.00 90.31 198 THR A C 1
ATOM 1559 O O . THR A 1 198 ? 23.698 -1.706 -7.706 1.00 90.31 198 THR A O 1
#

Mean predicted aligned error: 8.55 Å

Secondary structure (DSSP, 8-state):
--S--GGG--HHHHHHHHHGGG-TTTT-TTTTHHHHHHHHHHHHHHHHHTTSS-HHHHHHHHHS--------SS---TT-HHHHHHHHHHHHHHHHHHHHHHS---------HHHHHHHHHHHHHHHHHHHHHT-----S-----SS-HHHHHHTS---TTSTT---EEEEEE-SS-EEEEEPPPB-TTSPBP-----

Solvent-accessible surface area (backbone atoms only — not comparable to full-atom values): 12197 Å² total; per-residue (Å²): 100,69,91,63,57,85,90,69,54,49,71,42,55,49,23,36,61,71,42,30,84,85,42,53,80,69,38,29,67,57,81,28,34,68,59,24,50,54,44,18,44,54,43,40,50,53,35,40,76,72,64,78,45,53,70,71,56,44,57,51,29,64,70,51,76,84,75,65,54,82,68,72,70,78,81,72,53,70,76,36,63,70,59,53,50,50,51,50,49,55,43,31,75,74,56,33,67,63,44,61,76,71,54,79,74,84,85,86,76,89,78,52,60,71,58,38,45,50,51,53,52,52,52,51,50,53,53,50,56,55,48,62,73,73,51,89,89,72,78,96,71,89,77,80,61,77,76,70,41,52,65,65,44,54,70,54,89,73,73,85,85,46,81,92,62,73,65,62,46,82,75,46,77,59,99,87,50,70,45,44,34,45,53,37,58,63,42,92,66,68,48,69,45,86,67,81,54,103

Nearest PDB structures (foldseek):
  5u2g-assembly2_B  TM=6.606E-01  e=1.854E-07  Haemophilus influenzae Rd KW20
  3udx-assembly1_A  TM=5.657E-01  e=4.722E-07  Acinetobacter baumannii
  3zg9-assembly1_B  TM=7.350E-01  e=1.630E-04  Listeria monocytogenes
  3vma-assembly1_A  TM=7.566E-01  e=2.011E-03  Escherichia coli K-12
  5hl9-assembly1_A  TM=7.936E-01  e=2.856E-03  Escherichia coli K-12

pLDDT: mean 88.71, std 10.17, range [39.81, 97.81]